Protein AF-A0A0A7PG01-F1 (afdb_monomer)

Foldseek 3Di:
DDDDDDDVVCCVVPPVPDPDDDDDFDDDLVVLLVCQAAQQQVSVCCVVVNDDPDDDDPDDRDHGDHDDPVRLQVQLVVLCVVQVVVLVVLQVVLVVCLVVVVNLSSLQSPLVSLLSVLQSQNCSQGVDDTPDSQSVVSLVVNCVSPVVSCVVQDDPDPLSVVLVVLSRCSNPCSPPPPPNDDHSVSSD

Structure (mmCIF, N/CA/C/O backbone):
data_AF-A0A0A7PG01-F1
#
_entry.id   AF-A0A0A7PG01-F1
#
loop_
_atom_site.group_PDB
_atom_site.id
_atom_site.type_symbol
_atom_site.label_atom_id
_atom_site.label_alt_id
_atom_site.label_comp_id
_atom_site.label_asym_id
_atom_site.label_entity_id
_atom_site.label_seq_id
_atom_site.pdbx_PDB_ins_code
_atom_site.Cartn_x
_atom_site.Cartn_y
_atom_site.Cartn_z
_atom_site.occupancy
_atom_site.B_iso_or_equiv
_atom_site.auth_seq_id
_atom_site.auth_comp_id
_atom_site.auth_asym_id
_atom_site.auth_atom_id
_atom_site.pdbx_PDB_model_num
ATOM 1 N N . MET A 1 1 ? -2.511 38.006 -22.568 1.00 32.75 1 MET A N 1
ATOM 2 C CA . MET A 1 1 ? -3.446 36.953 -23.010 1.00 32.75 1 MET A CA 1
ATOM 3 C C . MET A 1 1 ? -3.089 35.712 -22.226 1.00 32.75 1 MET A C 1
ATOM 5 O O . MET A 1 1 ? -2.043 35.128 -22.459 1.00 32.75 1 MET A O 1
ATOM 9 N N . ASP A 1 2 ? -3.878 35.451 -21.193 1.00 35.16 2 ASP A N 1
ATOM 10 C CA . ASP A 1 2 ? -3.650 34.420 -20.185 1.00 35.16 2 ASP A CA 1
ATOM 11 C C . ASP A 1 2 ? -4.269 33.104 -20.676 1.00 35.16 2 ASP A C 1
ATOM 13 O O . ASP A 1 2 ? -5.490 32.990 -20.770 1.00 35.16 2 ASP A O 1
ATOM 17 N N . GLN A 1 3 ? -3.435 32.140 -21.074 1.00 33.78 3 GLN A N 1
ATOM 18 C CA . GLN A 1 3 ? -3.876 30.770 -21.338 1.00 33.78 3 GLN A CA 1
ATOM 19 C C . GLN A 1 3 ? -3.536 29.923 -20.117 1.00 33.78 3 GLN A C 1
ATOM 21 O O . GLN A 1 3 ? -2.456 29.339 -19.999 1.00 33.78 3 GLN A O 1
ATOM 26 N N . GLY A 1 4 ? -4.484 29.908 -19.182 1.00 37.69 4 GLY A N 1
ATOM 27 C CA . GLY A 1 4 ? -4.427 29.104 -17.976 1.00 37.69 4 GLY A CA 1
ATOM 28 C C . GLY A 1 4 ? -4.249 27.626 -18.309 1.00 37.69 4 GLY A C 1
ATOM 29 O O . GLY A 1 4 ? -5.109 26.998 -18.925 1.00 37.69 4 GLY A O 1
ATOM 30 N N . ARG A 1 5 ? -3.134 27.052 -17.849 1.00 41.72 5 ARG A N 1
ATOM 31 C CA . ARG A 1 5 ? -2.947 25.602 -17.777 1.00 41.72 5 ARG A CA 1
ATOM 32 C C . ARG A 1 5 ? -3.968 25.044 -16.791 1.00 41.72 5 ARG A C 1
ATOM 34 O O . ARG A 1 5 ? -3.789 25.129 -15.577 1.00 41.72 5 ARG A O 1
ATOM 41 N N . VAL A 1 6 ? -5.055 24.491 -17.313 1.00 37.97 6 VAL A N 1
ATOM 42 C CA . VAL A 1 6 ? -6.009 23.731 -16.510 1.00 37.97 6 VAL A CA 1
ATOM 43 C C . VAL A 1 6 ? -5.385 22.369 -16.227 1.00 37.97 6 VAL A C 1
ATOM 45 O O . VAL A 1 6 ? -5.275 21.517 -17.102 1.00 37.97 6 VAL A O 1
ATOM 48 N N . THR A 1 7 ? -4.943 22.164 -14.990 1.00 37.56 7 THR A N 1
ATOM 49 C CA . THR A 1 7 ? -4.501 20.857 -14.501 1.00 37.56 7 THR A CA 1
ATOM 50 C C . THR A 1 7 ? -5.690 19.877 -14.557 1.00 37.56 7 THR A C 1
ATOM 52 O O . THR A 1 7 ? -6.759 20.222 -14.044 1.00 37.56 7 THR A O 1
ATOM 55 N N . PRO A 1 8 ? -5.552 18.656 -15.111 1.00 47.28 8 PRO A N 1
ATOM 56 C CA . PRO A 1 8 ? -6.672 17.734 -15.383 1.00 47.28 8 PRO A CA 1
ATOM 57 C C . PRO A 1 8 ? -7.526 17.349 -14.158 1.00 47.28 8 PRO A C 1
ATOM 59 O O . PRO A 1 8 ? -8.693 16.987 -14.296 1.00 47.28 8 PRO A O 1
ATOM 62 N N . ILE A 1 9 ? -6.998 17.512 -12.941 1.00 46.81 9 ILE A N 1
ATOM 63 C CA . ILE A 1 9 ? -7.737 17.323 -11.680 1.00 46.81 9 ILE A CA 1
ATOM 64 C C . ILE A 1 9 ? -8.925 18.305 -11.562 1.00 46.81 9 ILE A C 1
ATOM 66 O O . ILE A 1 9 ? -9.972 17.955 -11.011 1.00 46.81 9 ILE A O 1
ATOM 70 N N . ARG A 1 10 ? -8.816 19.521 -12.122 1.00 36.22 10 ARG A N 1
ATOM 71 C CA . ARG A 1 10 ? -9.913 20.506 -12.116 1.00 36.22 10 ARG A CA 1
ATOM 72 C C . ARG A 1 10 ? -11.059 20.129 -13.056 1.00 36.22 10 ARG A C 1
ATOM 74 O O . ARG A 1 10 ? -12.209 20.316 -12.669 1.00 36.22 10 ARG A O 1
ATOM 81 N N . ALA A 1 11 ? -10.772 19.537 -14.218 1.00 42.34 11 ALA A N 1
ATOM 82 C CA . ALA A 1 11 ? -11.801 19.139 -15.186 1.00 42.34 11 ALA A CA 1
ATOM 83 C C . ALA A 1 11 ? -12.749 18.067 -14.612 1.00 42.34 11 ALA A C 1
ATOM 85 O O . ALA A 1 11 ? -13.966 18.155 -14.754 1.00 42.34 11 ALA A O 1
ATOM 86 N N . CYS A 1 12 ? -12.212 17.101 -13.858 1.00 44.22 12 CYS A N 1
ATOM 87 C CA . CYS A 1 12 ? -13.023 16.059 -13.217 1.00 44.22 12 CYS A CA 1
ATOM 88 C C . CYS A 1 12 ? -13.900 16.609 -12.071 1.00 44.22 12 CYS A C 1
ATOM 90 O O . CYS A 1 12 ? -15.024 16.155 -11.862 1.00 44.22 12 CYS A O 1
ATOM 92 N N . THR A 1 13 ? -13.399 17.612 -11.343 1.00 43.53 13 THR A N 1
ATOM 93 C CA . THR A 1 13 ? -14.022 18.095 -10.098 1.00 43.53 13 THR A CA 1
ATOM 94 C C . THR A 1 13 ? -15.061 19.201 -10.334 1.00 43.53 13 THR A C 1
ATOM 96 O O . THR A 1 13 ? -15.978 19.348 -9.529 1.00 43.53 13 THR A O 1
ATOM 99 N N . ILE A 1 14 ? -14.946 19.967 -11.426 1.00 49.12 14 ILE A N 1
ATOM 100 C CA . ILE A 1 14 ? -15.795 21.145 -11.689 1.00 49.12 14 ILE A CA 1
ATOM 101 C C . ILE A 1 14 ? -16.833 20.879 -12.792 1.00 49.12 14 ILE A C 1
ATOM 103 O O . ILE A 1 14 ? -17.970 21.326 -12.664 1.00 49.12 14 ILE A O 1
ATOM 107 N N . GLU A 1 15 ? -16.498 20.110 -13.834 1.00 54.97 15 GLU A N 1
ATOM 108 C CA . GLU A 1 15 ? -17.341 20.012 -15.041 1.00 54.97 15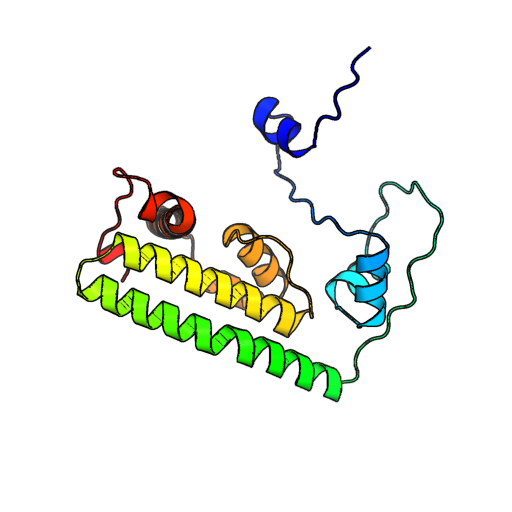 GLU A CA 1
ATOM 109 C C . GLU A 1 15 ? -18.168 18.717 -15.149 1.00 54.97 15 GLU A C 1
ATOM 111 O O . GLU A 1 15 ? -19.056 18.626 -15.994 1.00 54.97 15 GLU A O 1
ATOM 116 N N . LYS A 1 16 ? -17.935 17.712 -14.283 1.00 52.03 16 LYS A N 1
ATOM 117 C CA . LYS A 1 16 ? -18.602 16.385 -14.336 1.00 52.03 16 LYS A CA 1
ATOM 118 C C . LYS A 1 16 ? -18.539 15.708 -15.723 1.00 52.03 16 LYS A C 1
ATOM 120 O O . LYS A 1 16 ? -19.396 14.892 -16.059 1.00 52.03 16 LYS A O 1
ATOM 125 N N . THR A 1 17 ? -17.524 16.008 -16.529 1.00 54.03 17 THR A N 1
ATOM 126 C CA . THR A 1 17 ? -17.443 15.573 -17.936 1.00 54.03 17 THR A CA 1
ATOM 127 C C . THR A 1 17 ? -17.037 14.103 -18.097 1.00 54.03 17 THR A C 1
ATOM 129 O O . THR A 1 17 ? -17.218 13.521 -19.163 1.00 54.03 17 THR A O 1
ATOM 132 N N . LEU A 1 18 ? -16.526 13.462 -17.041 1.00 55.56 18 LEU A N 1
ATOM 133 C CA . LEU A 1 18 ? -16.111 12.058 -17.052 1.00 55.56 18 LEU A CA 1
ATOM 134 C C . LEU A 1 18 ? -17.058 11.211 -16.194 1.00 55.56 18 LEU A C 1
ATOM 136 O O . LEU A 1 18 ? -17.109 11.362 -14.975 1.00 55.56 18 LEU A O 1
ATOM 140 N N . ARG A 1 19 ? -17.790 10.282 -16.828 1.00 59.62 19 ARG A N 1
ATOM 141 C CA . ARG A 1 19 ? -18.635 9.295 -16.122 1.00 59.62 19 ARG A CA 1
ATOM 142 C C . ARG A 1 19 ? -17.819 8.323 -15.270 1.00 59.62 19 ARG A C 1
ATOM 144 O O . ARG A 1 19 ? -18.307 7.874 -14.237 1.00 59.62 19 ARG A O 1
ATOM 151 N N . THR A 1 20 ? -16.598 8.014 -15.701 1.00 61.72 20 THR A N 1
ATOM 152 C CA . THR A 1 20 ? -15.688 7.108 -14.999 1.00 61.72 20 THR A CA 1
ATOM 153 C C . THR A 1 20 ? -14.490 7.908 -14.498 1.00 61.72 20 THR A C 1
ATOM 155 O O . THR A 1 20 ? -13.760 8.463 -15.322 1.00 61.72 20 THR A O 1
ATOM 158 N N . PRO A 1 21 ? -14.268 7.994 -13.177 1.00 63.25 21 PRO A N 1
ATOM 159 C CA . PRO A 1 21 ? -13.095 8.669 -12.644 1.00 63.25 21 PRO A CA 1
ATOM 160 C C . PRO A 1 21 ? -11.824 7.928 -13.077 1.00 63.25 21 PRO A C 1
ATOM 162 O O . PRO A 1 21 ? -11.710 6.716 -12.896 1.00 63.25 21 PRO A O 1
ATOM 165 N N . VAL A 1 22 ? -10.868 8.667 -13.641 1.00 68.50 22 VAL A N 1
ATOM 166 C CA . VAL A 1 22 ? -9.538 8.164 -14.012 1.00 68.50 22 VAL A CA 1
ATOM 167 C C . VAL A 1 22 ? -8.503 8.645 -13.001 1.00 68.50 22 VAL A C 1
ATOM 169 O O . VAL A 1 22 ? -8.561 9.783 -12.536 1.00 68.50 22 VAL A O 1
ATOM 172 N N . ASN A 1 23 ? -7.555 7.774 -12.659 1.00 71.56 23 ASN A N 1
ATOM 173 C CA . ASN A 1 23 ? -6.401 8.127 -11.838 1.00 71.56 23 ASN A 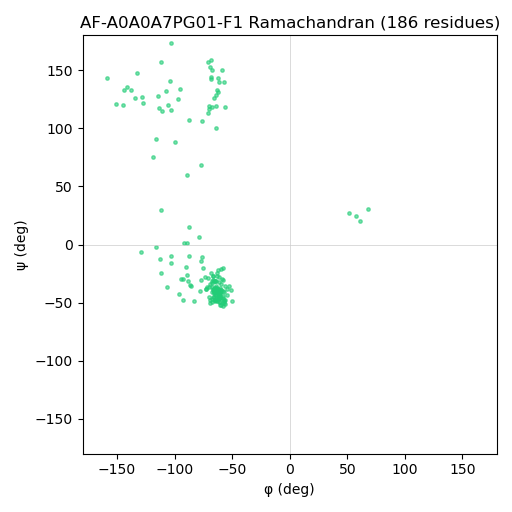CA 1
ATOM 174 C C . ASN A 1 23 ? -5.165 8.170 -12.729 1.00 71.56 23 ASN A C 1
ATOM 176 O O . ASN A 1 23 ? -4.926 7.233 -13.490 1.00 71.56 23 ASN A O 1
ATOM 180 N N . PHE A 1 24 ? -4.381 9.237 -12.612 1.00 77.56 24 PHE A N 1
ATOM 181 C CA . PHE A 1 24 ? -3.123 9.370 -13.332 1.00 77.56 24 PHE A CA 1
ATOM 182 C C . PHE A 1 24 ? -1.969 8.904 -12.451 1.00 77.56 24 PHE A C 1
ATOM 184 O O . PHE A 1 24 ? -1.877 9.287 -11.284 1.00 77.56 24 PHE A O 1
ATOM 191 N N . ILE A 1 25 ? -1.085 8.101 -13.033 1.00 82.31 25 ILE A N 1
ATOM 192 C CA . ILE A 1 25 ? 0.256 7.853 -12.514 1.00 82.31 25 ILE A CA 1
ATOM 193 C C . ILE A 1 25 ? 1.191 8.626 -13.437 1.00 82.31 25 ILE A C 1
ATOM 195 O O . ILE A 1 25 ? 1.175 8.409 -14.646 1.00 82.31 25 ILE A O 1
ATOM 199 N N . VAL A 1 26 ? 1.939 9.571 -12.876 1.00 87.31 26 VAL A N 1
ATOM 200 C CA . VAL A 1 26 ? 2.804 10.470 -13.641 1.00 87.31 26 VAL A CA 1
ATOM 201 C C . VAL A 1 26 ? 4.243 10.179 -13.260 1.00 87.31 26 VAL A C 1
ATOM 203 O O . VAL A 1 26 ? 4.572 10.188 -12.076 1.00 87.31 26 VAL A O 1
ATOM 206 N N . HIS A 1 27 ? 5.071 9.942 -14.272 1.00 88.69 27 HIS A N 1
ATOM 207 C CA . HIS A 1 27 ? 6.506 9.754 -14.131 1.00 88.69 27 HIS A CA 1
ATOM 208 C C . HIS A 1 27 ? 7.248 10.590 -15.163 1.00 88.69 27 HIS A C 1
ATOM 210 O O . HIS A 1 27 ? 6.761 10.793 -16.276 1.00 88.69 27 HIS A O 1
ATOM 216 N N . SER A 1 28 ? 8.434 11.064 -14.795 1.00 89.94 28 SER A N 1
ATOM 217 C CA . SER A 1 28 ? 9.376 11.598 -15.776 1.00 89.94 28 SER A CA 1
ATOM 218 C C . SER A 1 28 ? 9.956 10.467 -16.631 1.00 89.94 28 SER A C 1
ATOM 220 O O . SER A 1 28 ? 10.035 9.320 -16.188 1.00 89.94 28 SER A O 1
ATOM 222 N N . LEU A 1 29 ? 10.435 10.789 -17.836 1.00 88.81 29 LEU A N 1
ATOM 223 C CA . LEU A 1 29 ? 11.141 9.822 -18.685 1.00 88.81 29 LEU A CA 1
ATOM 224 C C . LEU A 1 29 ? 12.329 9.183 -17.945 1.00 88.81 29 LEU A C 1
ATOM 226 O O . LEU A 1 29 ? 12.570 7.983 -18.058 1.00 88.81 29 LEU A O 1
ATOM 230 N N . HIS A 1 30 ? 13.033 9.977 -17.135 1.00 88.62 30 HIS A N 1
ATOM 231 C CA . HIS A 1 30 ? 14.137 9.498 -16.311 1.00 88.62 30 HIS A CA 1
ATOM 232 C C . HIS A 1 30 ? 13.686 8.443 -15.290 1.00 88.62 30 HIS A C 1
ATOM 234 O O . HIS A 1 30 ? 14.310 7.393 -15.198 1.00 88.62 30 HIS A O 1
ATOM 240 N N . GLU A 1 31 ? 12.581 8.673 -14.575 1.00 89.38 31 GLU A N 1
ATOM 241 C CA . GLU A 1 31 ? 12.031 7.706 -13.610 1.00 89.38 31 GLU A CA 1
ATOM 242 C C . GLU A 1 31 ? 11.569 6.407 -14.280 1.00 89.38 31 GLU A C 1
ATOM 244 O O . GLU A 1 31 ? 11.753 5.326 -13.720 1.00 89.38 31 GLU A O 1
ATOM 249 N N . VAL A 1 32 ? 10.992 6.500 -15.483 1.00 89.62 32 VAL A N 1
ATOM 250 C CA . VAL A 1 32 ? 10.603 5.318 -16.265 1.00 89.62 32 VAL A CA 1
ATOM 251 C C . VAL A 1 32 ? 11.845 4.519 -16.659 1.00 89.62 32 VAL A C 1
ATOM 253 O O . VAL A 1 32 ? 11.901 3.310 -16.430 1.00 89.62 32 VAL A O 1
ATOM 256 N N . ASN A 1 33 ? 12.869 5.186 -17.196 1.00 91.19 33 ASN A N 1
ATOM 257 C CA . ASN A 1 33 ? 14.118 4.544 -17.603 1.00 91.19 33 ASN A CA 1
ATOM 258 C C . ASN A 1 33 ? 14.896 3.954 -16.418 1.00 91.19 33 ASN A C 1
ATOM 260 O O . ASN A 1 33 ? 15.452 2.861 -16.541 1.00 91.19 33 ASN A O 1
ATOM 264 N N . ASP A 1 34 ? 14.888 4.622 -15.263 1.00 89.44 34 ASP A N 1
ATOM 265 C CA . ASP A 1 34 ? 15.421 4.093 -14.006 1.00 89.44 34 ASP A CA 1
ATOM 266 C C . ASP A 1 34 ? 14.669 2.830 -13.569 1.00 89.44 34 ASP A C 1
ATOM 268 O O . ASP A 1 34 ? 15.275 1.807 -13.242 1.00 89.44 34 ASP A O 1
ATOM 272 N N . GLY A 1 35 ? 13.337 2.863 -13.628 1.00 87.38 35 GLY A N 1
ATOM 273 C CA . GLY A 1 35 ? 12.499 1.719 -13.299 1.00 87.38 35 GLY A CA 1
ATOM 274 C C . GLY A 1 35 ? 12.756 0.509 -14.197 1.00 87.38 35 GLY A C 1
ATOM 275 O O . GLY A 1 35 ? 12.839 -0.617 -13.702 1.00 87.38 35 GLY A O 1
ATOM 276 N N . LEU A 1 36 ? 12.946 0.735 -15.498 1.00 90.50 36 LEU A N 1
ATOM 277 C CA . LEU A 1 36 ? 13.304 -0.303 -16.469 1.00 90.50 36 LEU A CA 1
ATOM 278 C C . LEU A 1 36 ? 14.704 -0.874 -16.205 1.00 90.50 36 LEU A C 1
ATOM 280 O O . LEU A 1 36 ? 14.891 -2.091 -16.267 1.00 90.50 36 LEU A O 1
ATOM 284 N N . ALA A 1 37 ? 15.669 -0.018 -15.860 1.00 88.44 37 ALA A N 1
ATOM 285 C CA . ALA A 1 37 ? 17.033 -0.428 -15.530 1.00 88.44 37 ALA A CA 1
ATOM 286 C C . ALA A 1 37 ? 17.112 -1.256 -14.235 1.00 88.44 37 ALA A C 1
ATOM 288 O O . ALA A 1 37 ? 17.967 -2.133 -14.123 1.00 88.44 37 ALA A O 1
ATOM 289 N N . HIS A 1 38 ? 16.205 -1.010 -13.286 1.00 84.94 38 HIS A N 1
ATOM 290 C CA . HIS A 1 38 ? 16.103 -1.747 -12.024 1.00 84.94 38 HIS A CA 1
ATOM 291 C C . HIS A 1 38 ? 15.150 -2.950 -12.074 1.00 84.94 38 HIS A C 1
ATOM 293 O O . HIS A 1 38 ? 14.971 -3.622 -11.053 1.00 84.94 38 HIS A O 1
ATOM 299 N N . GLY A 1 39 ? 14.536 -3.226 -13.229 1.00 84.88 39 GLY A N 1
ATOM 300 C CA . GLY A 1 39 ? 13.639 -4.367 -13.414 1.00 84.88 39 GLY A CA 1
ATOM 301 C C . GLY A 1 39 ? 12.328 -4.249 -12.638 1.00 84.88 39 GLY A C 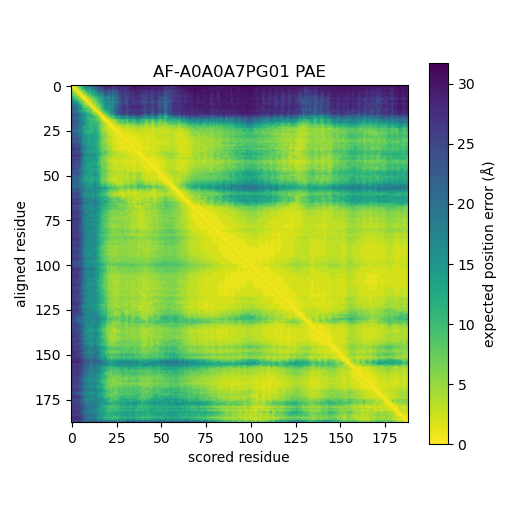1
ATOM 302 O O . GLY A 1 39 ? 11.785 -5.261 -12.196 1.00 84.88 39 GLY A O 1
ATOM 303 N N . ARG A 1 40 ? 11.825 -3.028 -12.423 1.00 86.44 40 ARG A N 1
ATOM 304 C CA . ARG A 1 40 ? 10.549 -2.803 -11.730 1.00 86.44 40 ARG A CA 1
ATOM 305 C C . ARG A 1 40 ? 9.397 -3.269 -12.612 1.00 86.44 40 ARG A C 1
ATOM 307 O O . ARG A 1 40 ? 9.196 -2.728 -13.701 1.00 86.44 40 ARG A O 1
ATOM 314 N N . LEU A 1 41 ? 8.630 -4.245 -12.124 1.00 84.56 41 LEU A N 1
ATOM 315 C CA . LEU A 1 41 ? 7.609 -4.951 -12.903 1.00 84.56 41 LEU A CA 1
ATOM 316 C C . LEU A 1 41 ? 6.609 -3.987 -13.545 1.00 84.56 41 LEU A C 1
ATOM 318 O O . LEU A 1 41 ? 6.341 -4.100 -14.736 1.00 84.56 41 LEU A O 1
ATOM 322 N N . PHE A 1 42 ? 6.166 -2.980 -12.789 1.00 86.00 42 PHE A N 1
ATOM 323 C CA . PHE A 1 42 ? 5.240 -1.951 -13.261 1.00 86.00 42 PHE A CA 1
ATOM 324 C C . PHE A 1 42 ? 5.672 -1.302 -14.590 1.00 86.00 42 PHE A C 1
ATOM 326 O O . PHE A 1 42 ? 4.883 -1.219 -15.527 1.00 86.00 42 PHE A O 1
ATOM 333 N N . PHE A 1 43 ? 6.936 -0.881 -14.713 1.00 89.12 43 PHE A N 1
ATOM 334 C CA . PHE A 1 43 ? 7.425 -0.236 -15.936 1.00 89.12 43 PHE A CA 1
ATOM 335 C C . PHE A 1 43 ? 7.697 -1.238 -17.059 1.00 89.12 43 PHE A C 1
ATOM 337 O O . PHE A 1 43 ? 7.526 -0.906 -18.231 1.00 89.12 43 PHE A O 1
ATOM 344 N N . MET A 1 44 ? 8.087 -2.470 -16.716 1.00 89.19 44 MET A N 1
ATOM 345 C CA . MET A 1 44 ? 8.271 -3.532 -17.707 1.00 89.19 44 MET A CA 1
ATOM 346 C C . MET A 1 44 ? 6.950 -3.900 -18.386 1.00 89.19 44 MET A C 1
ATOM 348 O O . MET A 1 44 ? 6.913 -4.021 -19.608 1.00 89.19 44 MET A O 1
ATOM 352 N N . GLU A 1 45 ? 5.869 -4.026 -17.613 1.00 87.75 45 GLU A N 1
ATOM 353 C CA . GLU A 1 45 ? 4.526 -4.284 -18.143 1.00 87.75 45 GLU A CA 1
ATOM 354 C C . GLU A 1 45 ? 4.030 -3.119 -19.003 1.00 87.75 45 GLU A C 1
ATOM 356 O O . GLU A 1 45 ? 3.512 -3.352 -20.091 1.00 87.75 45 GLU A O 1
ATOM 361 N N . ILE A 1 46 ? 4.269 -1.865 -18.595 1.00 88.44 46 ILE A N 1
ATOM 362 C CA . ILE A 1 46 ? 3.929 -0.693 -19.421 1.00 88.44 46 ILE A CA 1
ATOM 363 C C . ILE A 1 46 ? 4.672 -0.717 -20.757 1.00 88.44 46 ILE A C 1
ATOM 365 O O . ILE A 1 46 ? 4.057 -0.496 -21.794 1.00 88.44 46 ILE A O 1
ATOM 369 N N . LYS A 1 47 ? 5.981 -0.993 -20.763 1.00 88.56 47 LYS A N 1
ATOM 370 C CA . LYS A 1 47 ? 6.752 -1.038 -22.014 1.00 88.56 47 LYS A CA 1
ATOM 371 C C . LYS A 1 47 ? 6.315 -2.192 -22.926 1.00 88.56 47 LYS A C 1
ATOM 373 O O . LYS A 1 47 ? 6.423 -2.075 -24.142 1.00 88.56 47 LYS A O 1
ATOM 378 N N . LYS A 1 48 ? 5.868 -3.309 -22.350 1.00 88.69 48 LYS A N 1
ATOM 379 C CA . LYS A 1 48 ? 5.487 -4.512 -23.096 1.00 88.69 48 LYS A CA 1
ATOM 380 C C . LYS A 1 48 ? 4.057 -4.448 -23.640 1.00 88.69 48 LYS A C 1
ATOM 382 O O . LYS A 1 48 ? 3.848 -4.747 -24.809 1.00 88.69 48 LYS A O 1
ATOM 387 N N . ASP A 1 49 ? 3.103 -4.087 -22.786 1.00 89.38 49 ASP A N 1
ATOM 388 C CA . ASP A 1 49 ? 1.663 -4.214 -23.044 1.00 89.38 49 ASP A CA 1
ATOM 389 C C . ASP A 1 49 ? 0.948 -2.845 -23.099 1.00 89.38 49 ASP A C 1
ATOM 391 O O . ASP A 1 49 ? -0.260 -2.770 -23.334 1.00 89.38 49 ASP A O 1
ATOM 395 N N . GLY A 1 50 ? 1.671 -1.745 -22.865 1.00 87.62 50 GLY A N 1
ATOM 396 C CA . GLY A 1 50 ? 1.125 -0.392 -22.895 1.00 87.62 50 GLY A CA 1
ATOM 397 C C . GLY A 1 50 ? 0.721 0.057 -24.298 1.00 87.62 50 GLY A C 1
ATOM 398 O O . GLY A 1 50 ? 1.383 -0.236 -25.290 1.00 87.62 50 GLY A O 1
ATOM 399 N N . ILE A 1 51 ? -0.370 0.821 -24.370 1.00 90.12 51 ILE A N 1
ATOM 400 C CA . ILE A 1 51 ? -0.861 1.427 -25.611 1.00 90.12 51 ILE A CA 1
ATOM 401 C C . ILE A 1 51 ? -0.491 2.910 -25.592 1.00 90.12 51 ILE A C 1
ATOM 403 O O . ILE A 1 51 ? -0.981 3.661 -24.743 1.00 90.12 51 ILE A O 1
ATOM 407 N N . ALA A 1 52 ? 0.358 3.334 -26.529 1.00 88.50 52 ALA A N 1
ATOM 408 C CA . ALA A 1 52 ? 0.697 4.740 -26.708 1.00 88.50 52 ALA A CA 1
ATOM 409 C C . ALA A 1 52 ? -0.529 5.511 -27.223 1.00 88.50 52 ALA A C 1
ATOM 411 O O . ALA A 1 52 ? -1.068 5.214 -28.287 1.00 88.50 52 ALA A O 1
ATOM 412 N N . LEU A 1 53 ? -0.990 6.490 -26.442 1.00 89.94 53 LEU A N 1
ATOM 413 C CA . LEU A 1 53 ? -2.096 7.372 -26.836 1.00 89.94 53 LEU A CA 1
ATOM 414 C C . LEU A 1 53 ? -1.592 8.665 -27.482 1.00 89.94 53 LEU A C 1
ATOM 416 O O . LEU A 1 53 ? -2.291 9.266 -28.293 1.00 89.94 53 LEU A O 1
ATOM 420 N N . HIS A 1 54 ? -0.404 9.111 -27.077 1.00 88.75 54 HIS A N 1
ATOM 421 C CA . HIS A 1 54 ? 0.242 10.319 -27.563 1.00 88.75 54 HIS A CA 1
ATOM 422 C C . HIS A 1 54 ? 1.745 10.243 -27.292 1.00 88.75 54 HIS A C 1
ATOM 424 O O . HIS A 1 54 ? 2.155 9.769 -26.232 1.00 88.75 54 HIS A O 1
ATOM 430 N N . GLU A 1 55 ? 2.531 10.759 -28.227 1.00 87.00 55 GLU A N 1
ATOM 431 C CA . GLU A 1 55 ? 3.986 10.835 -28.174 1.00 87.00 55 GLU A CA 1
ATOM 432 C C . GLU A 1 55 ? 4.390 12.243 -28.619 1.00 87.00 55 GLU A C 1
ATOM 434 O O . GLU A 1 55 ? 3.911 12.741 -29.639 1.00 87.00 55 GLU A O 1
ATOM 439 N N . ALA A 1 56 ? 5.181 12.919 -27.787 1.00 87.19 56 ALA A N 1
ATOM 440 C CA . ALA A 1 56 ? 5.650 14.285 -28.036 1.00 87.19 56 ALA A CA 1
ATOM 441 C C . ALA A 1 56 ? 7.169 14.352 -28.280 1.00 87.19 56 ALA A C 1
ATOM 443 O O . ALA A 1 56 ? 7.669 15.396 -28.690 1.00 87.19 56 ALA A O 1
ATOM 444 N N . ASP A 1 57 ? 7.881 13.263 -27.988 1.00 84.12 57 ASP A N 1
ATOM 445 C CA . ASP A 1 57 ? 9.328 13.081 -28.092 1.00 84.12 57 ASP A CA 1
ATOM 446 C C . ASP A 1 57 ? 9.560 11.634 -28.542 1.00 84.12 57 ASP A C 1
ATOM 448 O O . ASP A 1 57 ? 8.956 10.734 -27.961 1.00 84.12 57 ASP A O 1
ATOM 452 N N . ASP A 1 58 ? 10.422 11.434 -29.540 1.00 83.50 58 ASP A N 1
ATOM 453 C CA . ASP A 1 58 ? 10.725 10.133 -30.155 1.00 83.50 58 ASP A CA 1
ATOM 454 C C . ASP A 1 58 ? 11.851 9.377 -29.407 1.00 83.50 58 ASP A C 1
ATOM 456 O O . ASP A 1 58 ? 12.483 8.463 -29.941 1.00 83.50 58 ASP A O 1
ATOM 460 N N . THR A 1 59 ? 12.187 9.795 -28.181 1.00 86.94 59 THR A N 1
ATOM 461 C CA . THR A 1 59 ? 13.224 9.148 -27.368 1.00 86.94 59 THR A CA 1
ATOM 462 C C . THR A 1 59 ? 12.777 7.764 -26.888 1.00 86.94 59 THR A C 1
ATOM 464 O O . THR A 1 59 ? 11.886 7.630 -26.047 1.00 86.94 59 THR A O 1
ATOM 467 N N . ASP A 1 60 ? 13.489 6.729 -27.336 1.00 86.62 60 ASP A N 1
ATOM 468 C CA . ASP A 1 60 ? 13.222 5.343 -26.955 1.00 86.62 60 ASP A CA 1
ATOM 469 C C . ASP A 1 60 ? 13.366 5.073 -25.445 1.00 86.62 60 ASP A C 1
ATOM 471 O O . ASP A 1 60 ? 14.328 5.472 -24.778 1.00 86.62 60 ASP A O 1
ATOM 475 N N . LEU A 1 61 ? 12.443 4.268 -24.908 1.00 88.81 61 LEU A N 1
ATOM 476 C CA . LEU A 1 61 ? 12.551 3.723 -23.554 1.00 88.81 61 LEU A CA 1
ATOM 477 C C . LEU A 1 61 ? 13.695 2.708 -23.453 1.00 88.81 61 LEU A C 1
ATOM 479 O O . LEU A 1 61 ? 13.859 1.840 -24.315 1.00 88.81 61 LEU A O 1
ATOM 483 N N . HIS A 1 62 ? 14.407 2.700 -22.327 1.00 89.69 62 HIS A N 1
ATOM 484 C CA . HIS A 1 62 ? 15.498 1.757 -22.066 1.00 89.69 62 HIS A CA 1
ATOM 485 C C . HIS A 1 62 ? 15.065 0.285 -22.122 1.00 89.69 62 HIS A C 1
ATOM 487 O O . HIS A 1 62 ? 13.928 -0.081 -21.812 1.00 89.69 62 HIS A O 1
ATOM 493 N N . THR A 1 63 ? 15.978 -0.607 -22.506 1.00 87.62 63 THR A N 1
ATOM 494 C CA . THR A 1 63 ? 15.721 -2.0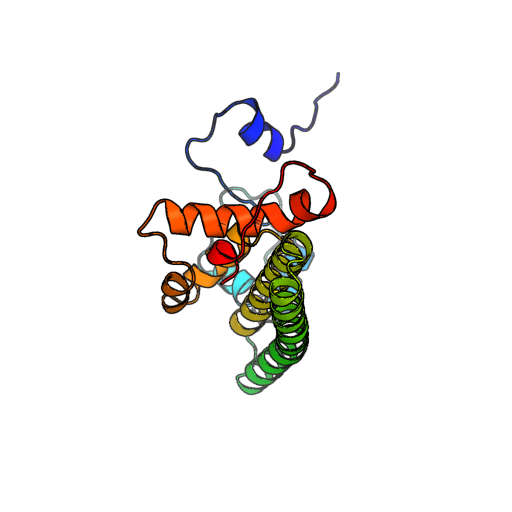54 -22.455 1.00 87.62 63 THR A CA 1
ATOM 495 C C . THR A 1 63 ? 15.564 -2.511 -20.999 1.00 87.62 63 THR A C 1
ATOM 497 O O . THR A 1 63 ? 16.467 -2.250 -20.197 1.00 87.62 63 THR A O 1
ATOM 500 N N . PRO A 1 64 ? 14.454 -3.191 -20.645 1.00 86.44 64 PRO A N 1
ATOM 501 C CA . PRO A 1 64 ? 14.249 -3.714 -19.301 1.00 86.44 64 PRO A CA 1
ATOM 502 C C . PRO A 1 64 ? 15.378 -4.652 -18.875 1.00 86.44 64 PRO A C 1
ATOM 504 O O . PRO A 1 64 ? 15.817 -5.496 -19.658 1.00 86.44 64 PRO A O 1
ATOM 507 N N . ARG A 1 65 ? 15.806 -4.548 -17.616 1.00 87.81 65 ARG A N 1
ATOM 508 C CA . ARG A 1 65 ? 16.758 -5.479 -16.999 1.00 87.81 65 ARG A CA 1
ATOM 509 C C . ARG A 1 65 ? 16.074 -6.211 -15.846 1.00 87.81 65 ARG A C 1
ATOM 511 O O . ARG A 1 65 ? 16.061 -5.690 -14.732 1.00 87.81 65 ARG A O 1
ATOM 518 N N . PRO A 1 66 ? 15.459 -7.380 -16.096 1.00 84.50 66 PRO A N 1
ATOM 519 C CA . PRO A 1 66 ? 14.813 -8.136 -15.034 1.00 84.50 66 PRO A CA 1
ATOM 520 C C . PRO A 1 66 ? 15.847 -8.568 -13.991 1.00 84.50 66 PRO A C 1
ATOM 522 O O . PRO A 1 66 ? 16.985 -8.903 -14.324 1.00 84.50 66 PRO A O 1
ATOM 525 N N . LYS A 1 67 ? 15.440 -8.559 -12.721 1.00 84.88 67 LYS A N 1
ATOM 526 C CA . LYS A 1 67 ? 16.266 -9.054 -11.616 1.00 84.88 67 LYS A CA 1
ATOM 527 C C . LYS A 1 67 ? 16.462 -10.565 -11.722 1.00 84.88 67 LYS A C 1
ATOM 529 O O . LYS A 1 67 ? 15.569 -11.275 -12.190 1.00 84.88 67 LYS A O 1
ATOM 534 N N . THR A 1 68 ? 17.600 -11.060 -11.237 1.00 89.38 68 THR A N 1
ATOM 535 C CA . THR A 1 68 ? 17.757 -12.505 -11.008 1.00 89.38 68 THR A CA 1
ATOM 536 C C . THR A 1 68 ? 16.844 -12.954 -9.859 1.00 89.38 68 THR A C 1
ATOM 538 O O . THR A 1 68 ? 16.454 -12.119 -9.036 1.00 89.38 68 THR A O 1
ATOM 541 N N . PRO A 1 69 ? 16.495 -14.249 -9.756 1.00 90.44 69 PRO A N 1
ATOM 542 C CA . PRO A 1 69 ? 15.693 -14.760 -8.643 1.00 90.44 69 PRO A CA 1
ATOM 543 C C . PRO A 1 69 ? 16.253 -14.402 -7.256 1.00 90.44 69 PRO A C 1
ATOM 545 O O . PRO A 1 69 ? 15.491 -14.100 -6.340 1.00 90.44 69 PRO A O 1
ATOM 548 N N . GLU A 1 70 ? 17.576 -14.375 -7.103 1.00 92.62 70 GLU A N 1
ATOM 549 C CA . GLU A 1 70 ? 18.260 -14.035 -5.851 1.00 92.62 70 GLU A CA 1
ATOM 550 C C . GLU A 1 70 ? 18.097 -12.550 -5.513 1.00 92.62 70 GLU A C 1
ATOM 552 O O . GLU A 1 70 ? 17.681 -12.212 -4.407 1.00 92.62 70 GLU A O 1
ATOM 557 N N . GLN A 1 71 ? 18.336 -11.665 -6.487 1.00 90.56 71 GLN A N 1
ATOM 558 C CA . GLN A 1 71 ? 18.140 -10.218 -6.329 1.00 90.56 71 GLN A CA 1
ATOM 559 C C . GLN A 1 71 ? 16.670 -9.865 -6.077 1.00 90.56 71 GLN A C 1
ATOM 561 O O . GLN A 1 71 ? 16.357 -8.925 -5.348 1.00 90.56 71 GLN A O 1
ATOM 566 N N . ALA A 1 72 ? 15.760 -10.604 -6.713 1.00 88.81 72 ALA A N 1
ATOM 567 C CA . ALA A 1 72 ? 14.326 -10.458 -6.538 1.00 88.81 72 ALA A CA 1
ATOM 568 C C . ALA A 1 72 ? 13.897 -10.807 -5.105 1.00 88.81 72 ALA A C 1
ATOM 570 O O . ALA A 1 72 ? 13.109 -10.072 -4.504 1.00 88.81 72 ALA A O 1
ATOM 571 N N . LEU A 1 73 ? 14.438 -11.901 -4.559 1.00 92.06 73 LEU A N 1
ATOM 572 C CA . LEU A 1 73 ? 14.199 -12.341 -3.187 1.00 92.06 73 LEU A CA 1
ATOM 573 C C . LEU A 1 73 ? 14.780 -11.364 -2.161 1.00 92.06 73 LEU A C 1
ATOM 575 O O . LEU A 1 73 ? 14.104 -11.042 -1.186 1.00 92.06 73 LEU A O 1
ATOM 579 N N . GLU A 1 74 ? 16.012 -10.904 -2.371 1.00 94.00 74 GLU A N 1
ATOM 580 C CA . GLU A 1 74 ? 16.683 -9.943 -1.492 1.00 94.00 74 GLU A CA 1
ATOM 581 C C . GLU A 1 74 ? 15.894 -8.632 -1.399 1.00 94.00 74 GLU A C 1
ATOM 583 O O . GLU A 1 74 ? 15.499 -8.232 -0.306 1.00 94.00 74 GLU A O 1
ATOM 588 N N . ALA A 1 75 ? 15.548 -8.033 -2.544 1.00 90.81 75 ALA A N 1
ATOM 589 C CA . ALA A 1 75 ? 14.772 -6.795 -2.580 1.00 90.81 75 ALA A CA 1
ATOM 590 C C . ALA A 1 75 ? 13.383 -6.958 -1.939 1.00 90.81 75 ALA A C 1
ATOM 592 O O . ALA A 1 75 ? 12.941 -6.109 -1.169 1.00 90.81 75 ALA A O 1
ATOM 593 N N . ALA A 1 76 ? 12.682 -8.062 -2.226 1.00 92.25 76 ALA A N 1
ATOM 594 C CA . ALA A 1 76 ? 11.371 -8.324 -1.635 1.00 92.25 76 ALA A CA 1
ATOM 595 C C . ALA A 1 76 ? 11.439 -8.448 -0.102 1.00 92.25 76 ALA A C 1
ATOM 597 O O . ALA A 1 76 ? 10.550 -7.951 0.592 1.00 92.25 76 ALA A O 1
ATOM 598 N N . ARG A 1 77 ? 12.493 -9.081 0.431 1.00 94.56 77 ARG A N 1
ATOM 599 C CA . ARG A 1 77 ? 12.723 -9.170 1.880 1.00 94.56 77 ARG A CA 1
ATOM 600 C C . ARG A 1 77 ? 12.974 -7.801 2.490 1.00 94.56 77 ARG A C 1
ATOM 602 O O . ARG A 1 77 ? 12.311 -7.472 3.465 1.00 94.56 77 ARG A O 1
ATOM 609 N N . GLU A 1 78 ? 13.846 -6.999 1.886 1.00 94.75 78 GLU A N 1
ATOM 610 C CA . GLU A 1 78 ? 14.153 -5.649 2.366 1.00 94.75 78 GLU A CA 1
ATOM 611 C C . GLU A 1 78 ? 12.888 -4.781 2.454 1.00 94.75 78 GLU A C 1
ATOM 613 O O . GLU A 1 78 ? 12.598 -4.201 3.501 1.00 94.75 78 GLU A O 1
ATOM 618 N N . TYR A 1 79 ? 12.063 -4.762 1.399 1.00 93.56 79 TYR A N 1
ATOM 619 C CA . TYR A 1 79 ? 10.807 -4.005 1.408 1.00 93.56 79 TYR A CA 1
ATOM 620 C C . TYR A 1 79 ? 9.837 -4.482 2.489 1.00 93.56 79 TYR A C 1
ATOM 622 O O . TYR A 1 79 ? 9.224 -3.661 3.182 1.00 93.56 79 TYR A O 1
ATOM 630 N N . PHE A 1 80 ? 9.692 -5.799 2.645 1.00 93.75 80 PHE A N 1
ATOM 631 C CA . PHE A 1 80 ? 8.825 -6.377 3.662 1.00 93.75 80 PHE A CA 1
ATOM 632 C C . PHE A 1 80 ? 9.307 -6.032 5.077 1.00 93.75 80 PHE A C 1
ATOM 634 O O . PHE A 1 80 ? 8.508 -5.586 5.904 1.00 93.75 80 PHE A O 1
ATOM 641 N N . GLU A 1 81 ? 10.599 -6.204 5.349 1.00 95.19 81 GLU A N 1
ATOM 642 C CA . GLU A 1 81 ? 11.215 -5.971 6.657 1.00 95.19 81 GLU A CA 1
ATOM 643 C C . GLU A 1 81 ? 11.216 -4.490 7.056 1.00 95.19 81 GLU A C 1
ATOM 645 O O . GLU A 1 81 ? 11.049 -4.184 8.235 1.00 95.19 81 GLU A O 1
ATOM 650 N N . ASP A 1 82 ? 11.302 -3.563 6.101 1.00 93.56 82 ASP A N 1
ATOM 651 C CA . ASP A 1 82 ? 11.201 -2.126 6.379 1.00 93.56 82 ASP A CA 1
ATOM 652 C C . ASP A 1 82 ? 9.757 -1.690 6.719 1.00 93.56 82 ASP A C 1
ATOM 654 O O . ASP A 1 82 ? 9.495 -0.874 7.615 1.00 93.56 82 ASP A O 1
ATOM 658 N N . HIS A 1 83 ? 8.759 -2.262 6.040 1.00 93.56 83 HIS A N 1
ATOM 659 C CA . HIS A 1 83 ? 7.379 -1.783 6.149 1.00 93.56 83 HIS A CA 1
ATOM 660 C C . HIS A 1 83 ? 6.567 -2.518 7.214 1.00 93.56 83 HIS A C 1
ATOM 662 O O . HIS A 1 83 ? 5.888 -1.871 8.025 1.00 93.56 83 HIS A O 1
ATOM 668 N N . TYR A 1 84 ? 6.623 -3.851 7.217 1.00 95.19 84 TYR A N 1
ATOM 669 C CA . TYR A 1 84 ? 5.725 -4.698 7.997 1.00 95.19 84 TYR A CA 1
ATOM 670 C C . TYR A 1 84 ? 5.864 -4.493 9.514 1.00 95.19 84 TYR A C 1
ATOM 672 O O . TYR A 1 84 ? 4.838 -4.238 10.153 1.00 95.19 84 TYR A O 1
ATOM 680 N N . PRO A 1 85 ? 7.070 -4.492 10.120 1.00 96.62 85 PRO A N 1
ATOM 681 C CA . PRO A 1 85 ? 7.210 -4.300 11.564 1.00 96.62 85 PRO A CA 1
ATOM 682 C C . PRO A 1 85 ? 6.612 -2.972 12.039 1.00 96.62 85 PRO A C 1
ATOM 684 O O . PRO A 1 85 ? 5.848 -2.944 13.005 1.00 96.62 85 PRO A O 1
ATOM 687 N N . GLY A 1 86 ? 6.876 -1.879 11.314 1.00 94.75 86 GLY A N 1
ATOM 688 C CA . GLY A 1 86 ? 6.310 -0.564 11.623 1.00 94.75 86 GLY A CA 1
ATOM 689 C C . GLY A 1 86 ? 4.782 -0.535 11.522 1.00 94.75 86 GLY A C 1
ATOM 690 O O . GLY A 1 86 ? 4.112 0.056 12.369 1.00 94.75 86 GLY A O 1
ATOM 691 N N . ALA A 1 87 ? 4.211 -1.231 10.534 1.00 96.69 87 ALA A N 1
ATOM 692 C CA . ALA A 1 87 ? 2.762 -1.323 10.391 1.00 96.69 87 ALA A CA 1
ATOM 693 C C . ALA A 1 87 ? 2.115 -2.094 11.553 1.00 96.69 87 ALA A C 1
ATOM 695 O O . ALA A 1 87 ? 1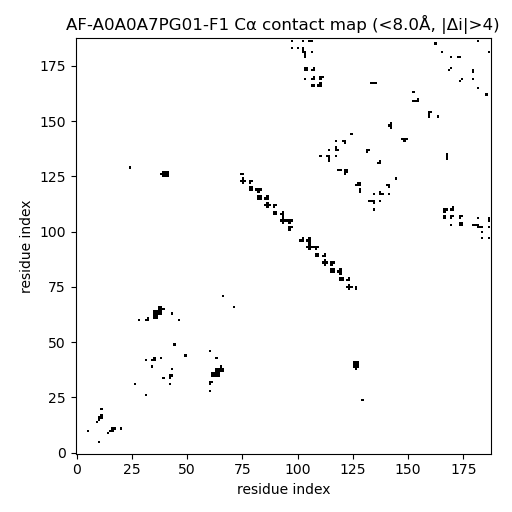.060 -1.695 12.050 1.00 96.69 87 ALA A O 1
ATOM 696 N N . ILE A 1 88 ? 2.767 -3.159 12.031 1.00 97.62 88 ILE A N 1
ATOM 697 C CA . ILE A 1 88 ? 2.302 -3.935 13.187 1.00 97.62 88 ILE A CA 1
ATOM 698 C C . ILE A 1 88 ? 2.360 -3.118 14.478 1.00 97.62 88 ILE A C 1
ATOM 700 O O . ILE A 1 88 ? 1.421 -3.186 15.274 1.00 97.62 88 ILE A O 1
ATOM 704 N N . VAL A 1 89 ? 3.399 -2.299 14.675 1.00 97.81 89 VAL A N 1
ATOM 705 C CA . VAL A 1 89 ? 3.459 -1.367 15.814 1.00 97.81 89 VAL A CA 1
ATOM 706 C C . VAL A 1 89 ? 2.229 -0.459 15.815 1.00 97.81 89 VAL A C 1
ATOM 708 O O . VAL A 1 89 ? 1.516 -0.397 16.815 1.00 97.81 89 VAL A O 1
ATOM 711 N N . TRP A 1 90 ? 1.919 0.178 14.684 1.00 97.31 90 TRP A N 1
ATOM 712 C CA . TRP A 1 90 ? 0.768 1.080 14.577 1.00 97.31 90 TRP A CA 1
ATOM 713 C C . TRP A 1 90 ? -0.574 0.368 14.752 1.00 97.31 90 TRP A C 1
ATOM 715 O O . TRP A 1 90 ? -1.465 0.901 15.414 1.00 97.31 90 TRP A O 1
ATOM 725 N N . LEU A 1 91 ? -0.715 -0.852 14.229 1.00 97.38 91 LEU A N 1
ATOM 726 C CA . LEU A 1 91 ? -1.906 -1.674 14.435 1.00 97.38 91 LEU A CA 1
ATOM 727 C C . LEU A 1 91 ? -2.115 -2.004 15.920 1.00 97.38 91 LEU A C 1
ATOM 729 O O . LEU A 1 91 ? -3.228 -1.884 16.436 1.00 97.38 91 LEU A O 1
ATOM 733 N N . ASN A 1 92 ? -1.053 -2.397 16.619 1.00 97.94 92 ASN A N 1
ATOM 734 C CA . ASN A 1 92 ? -1.123 -2.710 18.043 1.00 97.94 92 ASN A CA 1
ATOM 735 C C . ASN A 1 92 ? -1.449 -1.458 18.865 1.00 97.94 92 ASN A C 1
ATOM 737 O O . ASN A 1 92 ? -2.372 -1.486 19.677 1.00 97.94 92 ASN A O 1
ATOM 741 N N . THR A 1 93 ? -0.796 -0.328 18.579 1.00 97.88 93 THR A N 1
ATOM 742 C CA . THR A 1 93 ? -1.115 0.951 19.231 1.00 97.88 93 THR A CA 1
ATOM 743 C C . THR A 1 93 ? -2.562 1.375 18.969 1.00 97.88 93 THR A C 1
ATOM 745 O O . THR A 1 93 ? -3.250 1.814 19.888 1.00 97.88 93 THR A O 1
ATOM 748 N N . SER A 1 94 ? -3.069 1.196 17.744 1.00 97.25 94 SER A N 1
ATOM 749 C CA . SER A 1 94 ? -4.477 1.439 17.416 1.00 97.25 94 SER A CA 1
ATOM 750 C C . SER A 1 94 ? -5.417 0.618 18.304 1.00 97.25 94 SER A C 1
ATOM 752 O O . SER A 1 94 ? -6.369 1.158 18.868 1.00 97.25 94 SER A O 1
ATOM 754 N N . ARG A 1 95 ? -5.147 -0.685 18.457 1.00 96.38 95 ARG A N 1
ATOM 755 C CA . ARG A 1 95 ? -5.951 -1.582 19.304 1.00 96.38 95 ARG A CA 1
ATOM 756 C C . ARG A 1 95 ? -5.937 -1.148 20.766 1.00 96.38 95 ARG A C 1
ATOM 758 O O . ARG A 1 95 ? -6.980 -1.161 21.415 1.00 96.38 95 ARG A O 1
ATOM 765 N N . ASP A 1 96 ? -4.789 -0.727 21.282 1.00 97.19 96 ASP A N 1
ATOM 766 C CA . ASP A 1 96 ? -4.685 -0.281 22.672 1.00 97.19 96 ASP A CA 1
ATOM 767 C C . ASP A 1 96 ? -5.397 1.054 22.913 1.00 97.19 96 ASP A C 1
ATOM 769 O O . ASP A 1 96 ? -6.066 1.218 23.935 1.00 97.19 96 ASP A O 1
ATOM 773 N N . LEU A 1 97 ? -5.350 1.980 21.952 1.00 96.38 97 LEU A N 1
ATOM 774 C CA . LEU A 1 97 ? -6.136 3.216 22.004 1.00 96.38 97 LEU A CA 1
ATOM 775 C C . LEU A 1 97 ? -7.643 2.941 21.940 1.00 96.38 97 LEU A C 1
ATOM 777 O O . LEU A 1 97 ? -8.414 3.599 22.641 1.00 96.38 97 LEU A O 1
ATOM 781 N N . ALA A 1 98 ? -8.071 1.948 21.155 1.00 95.56 98 ALA A N 1
ATOM 782 C CA . ALA A 1 98 ? -9.473 1.547 21.096 1.00 95.56 98 ALA A CA 1
ATOM 783 C C . ALA A 1 98 ? -9.974 1.046 22.463 1.00 95.56 98 ALA A C 1
ATOM 785 O O . ALA A 1 98 ? -11.022 1.503 22.919 1.00 95.56 98 ALA A O 1
ATOM 786 N N . LYS A 1 99 ? -9.186 0.213 23.166 1.00 95.12 99 LYS A N 1
ATOM 787 C CA . LYS A 1 99 ? -9.488 -0.246 24.542 1.00 95.12 99 LYS A CA 1
ATOM 788 C C . LYS A 1 99 ? -9.591 0.911 25.541 1.00 95.12 99 LYS A C 1
ATOM 790 O O . LYS A 1 99 ? -10.406 0.877 26.456 1.00 95.12 99 LYS A O 1
ATOM 795 N N . GLN A 1 100 ? -8.792 1.960 25.348 1.00 95.81 100 GLN A N 1
ATOM 796 C CA . GLN A 1 100 ? -8.828 3.186 26.155 1.00 95.81 100 GLN A CA 1
ATOM 797 C C . GLN A 1 100 ? -9.978 4.135 25.775 1.00 95.81 100 GLN A C 1
ATOM 799 O O . GLN A 1 100 ? -10.035 5.256 26.276 1.00 95.81 100 GLN A O 1
ATOM 804 N N . LYS A 1 101 ? -10.885 3.725 24.876 1.00 94.44 101 LYS A N 1
ATOM 805 C CA . LYS A 1 101 ? -11.984 4.549 24.343 1.00 94.44 101 LYS A CA 1
ATOM 806 C C . LYS A 1 101 ? -11.511 5.799 23.583 1.00 94.44 101 LYS A C 1
ATOM 808 O O . LYS A 1 101 ? -12.279 6.734 23.355 1.00 94.44 101 LYS A O 1
ATOM 813 N N . ARG A 1 102 ? -10.254 5.807 23.123 1.00 94.31 102 ARG A N 1
ATOM 814 C CA . ARG A 1 102 ? -9.651 6.860 22.286 1.00 94.31 102 ARG A CA 1
ATOM 815 C C . ARG A 1 102 ? -9.878 6.558 20.807 1.00 94.31 102 ARG A C 1
ATOM 817 O O . ARG A 1 102 ? -8.952 6.340 20.028 1.00 94.31 102 ARG A O 1
ATOM 824 N N . HIS A 1 103 ? -11.153 6.475 20.431 1.00 94.50 103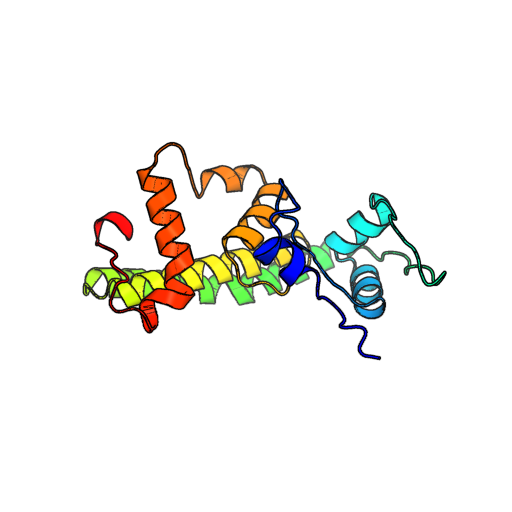 HIS A N 1
ATOM 825 C CA . HIS A 1 103 ? -11.572 5.908 19.149 1.00 94.50 103 HIS A CA 1
ATOM 826 C C . HIS A 1 103 ? -11.098 6.714 17.928 1.00 94.50 103 HIS A C 1
ATOM 828 O O . HIS A 1 103 ? -10.834 6.132 16.878 1.00 94.50 103 HIS A O 1
ATOM 834 N N . LYS A 1 104 ? -10.953 8.043 18.041 1.00 94.38 104 LYS A N 1
ATOM 835 C CA . LYS A 1 104 ? -10.466 8.873 16.926 1.00 94.38 104 LYS A CA 1
ATOM 836 C C . LYS A 1 104 ? -9.005 8.568 16.612 1.00 94.38 104 LYS A C 1
ATOM 838 O O . LYS A 1 104 ? -8.663 8.323 15.459 1.00 94.38 104 LYS A O 1
ATOM 843 N N . GLU A 1 105 ? -8.162 8.552 17.636 1.00 95.38 105 GLU A N 1
ATOM 844 C CA . GLU A 1 105 ? -6.737 8.265 17.505 1.00 95.38 105 GLU A CA 1
ATOM 845 C C . GLU A 1 105 ? -6.493 6.808 17.106 1.00 95.38 105 GLU A C 1
ATOM 847 O O . GLU A 1 105 ? -5.632 6.548 16.268 1.00 95.38 105 GLU A O 1
ATOM 852 N N . ALA A 1 106 ? -7.305 5.875 17.617 1.00 96.44 106 ALA A N 1
ATOM 853 C CA . ALA A 1 106 ? -7.306 4.491 17.155 1.00 96.44 106 ALA A CA 1
ATOM 854 C C . ALA A 1 106 ? -7.594 4.406 15.647 1.00 96.44 106 ALA A C 1
ATOM 856 O O . ALA A 1 106 ? -6.793 3.864 14.895 1.00 96.44 106 ALA A O 1
ATOM 857 N N . ALA A 1 107 ? -8.679 5.025 15.170 1.00 95.94 107 ALA A N 1
ATOM 858 C CA . ALA A 1 107 ? -9.025 5.021 13.747 1.00 95.94 107 ALA A CA 1
ATOM 859 C C . ALA A 1 107 ? -7.933 5.643 12.864 1.00 95.94 107 ALA A C 1
ATOM 861 O O . ALA A 1 107 ? -7.656 5.149 11.772 1.00 95.94 107 ALA A O 1
ATOM 862 N N . PHE A 1 108 ? -7.302 6.719 13.342 1.00 95.69 108 PHE A N 1
ATOM 863 C CA . PHE A 1 108 ? -6.180 7.346 12.653 1.00 95.69 108 PHE A CA 1
ATOM 864 C C . PHE A 1 108 ? -4.992 6.384 12.516 1.00 95.69 108 PHE A C 1
ATOM 866 O O . PHE A 1 108 ? -4.481 6.203 11.413 1.00 95.69 108 PHE A O 1
ATOM 873 N N . LEU A 1 109 ? -4.573 5.727 13.601 1.00 96.94 109 LEU A N 1
ATOM 874 C CA . LEU A 1 109 ? -3.464 4.772 13.543 1.00 96.94 109 LEU A CA 1
ATOM 875 C C . LEU A 1 109 ? -3.810 3.516 12.742 1.00 96.94 109 LEU A C 1
ATOM 877 O O . LEU A 1 109 ? -2.944 2.999 12.043 1.00 96.94 109 LEU A O 1
ATOM 881 N N . LEU A 1 110 ? -5.065 3.063 12.765 1.00 96.19 110 LEU A N 1
ATOM 882 C CA . LEU A 1 110 ? -5.522 1.968 11.910 1.00 96.19 110 LEU A CA 1
ATOM 883 C C . LEU A 1 110 ? -5.403 2.326 10.424 1.00 96.19 110 LEU A C 1
ATOM 885 O O . LEU A 1 110 ? -4.971 1.496 9.622 1.00 96.19 110 LEU A O 1
ATOM 889 N N . HIS A 1 111 ? -5.743 3.566 10.055 1.00 95.44 111 HIS A N 1
ATOM 890 C CA . HIS A 1 111 ? -5.539 4.060 8.695 1.00 95.44 111 HIS A CA 1
ATOM 891 C C . HIS A 1 111 ? -4.057 4.019 8.330 1.00 95.44 111 HIS A C 1
ATOM 893 O O . HIS A 1 111 ? -3.699 3.442 7.310 1.00 95.44 111 HIS A O 1
ATOM 899 N N . GLN A 1 112 ? -3.195 4.593 9.172 1.00 95.19 112 GLN A N 1
ATOM 900 C CA . GLN A 1 112 ? -1.753 4.638 8.920 1.00 95.19 112 GLN A CA 1
ATOM 901 C C . GLN A 1 112 ? -1.145 3.231 8.817 1.00 95.19 112 GLN A C 1
ATOM 903 O O . GLN A 1 112 ? -0.340 2.971 7.927 1.00 95.19 112 GLN A O 1
ATOM 908 N N . ALA A 1 113 ? -1.568 2.293 9.670 1.00 96.56 113 ALA A N 1
ATOM 909 C CA . ALA A 1 113 ? -1.146 0.895 9.594 1.00 96.56 113 ALA A CA 1
ATOM 910 C C . ALA A 1 113 ? -1.565 0.254 8.262 1.00 96.56 113 ALA A C 1
ATOM 912 O O . ALA A 1 113 ? -0.751 -0.385 7.601 1.00 96.56 113 ALA A O 1
ATOM 913 N N . THR A 1 114 ? -2.813 0.469 7.840 1.00 95.50 114 THR A N 1
ATOM 914 C CA . THR A 1 114 ? -3.347 -0.054 6.572 1.00 95.50 114 THR A CA 1
ATOM 915 C C . THR A 1 114 ? -2.604 0.520 5.365 1.00 95.50 114 THR A C 1
ATOM 917 O O . THR A 1 114 ? -2.217 -0.220 4.465 1.00 95.50 114 THR A O 1
ATOM 920 N N . GLU A 1 115 ? -2.376 1.833 5.356 1.00 94.50 115 GLU A N 1
ATOM 921 C CA . GLU A 1 115 ? -1.604 2.524 4.324 1.00 94.50 115 GLU A CA 1
ATOM 922 C C . GLU A 1 115 ? -0.189 1.944 4.220 1.00 94.50 115 GLU A C 1
ATOM 924 O O . GLU A 1 115 ? 0.235 1.555 3.133 1.00 94.50 115 GLU A O 1
ATOM 929 N N . ARG A 1 116 ? 0.508 1.795 5.354 1.00 94.19 116 ARG A N 1
ATOM 930 C CA . ARG A 1 116 ? 1.868 1.245 5.402 1.00 94.19 116 ARG A CA 1
ATOM 931 C C . ARG A 1 116 ? 1.933 -0.211 4.937 1.00 94.19 116 ARG A C 1
ATOM 933 O O . ARG A 1 116 ? 2.886 -0.577 4.255 1.00 94.19 116 ARG A O 1
ATOM 940 N N . LEU A 1 117 ? 0.925 -1.029 5.255 1.00 95.19 117 LEU A N 1
ATOM 941 C CA . LEU A 1 117 ? 0.839 -2.408 4.759 1.00 95.19 117 LEU A CA 1
ATOM 942 C C . LEU A 1 117 ? 0.744 -2.447 3.233 1.00 95.19 117 LEU A C 1
ATOM 944 O O . LEU A 1 117 ? 1.477 -3.207 2.607 1.00 95.19 117 LEU A O 1
ATOM 948 N N . TYR A 1 118 ? -0.105 -1.617 2.621 1.00 94.19 118 TYR A N 1
ATOM 949 C CA . TYR A 1 118 ? -0.168 -1.551 1.160 1.00 94.19 118 TYR A CA 1
ATOM 950 C C . TYR A 1 118 ? 1.107 -0.964 0.545 1.00 94.19 118 TYR A C 1
ATOM 952 O O . TYR A 1 118 ? 1.588 -1.484 -0.461 1.00 94.19 118 TYR A O 1
ATOM 960 N N . ALA A 1 119 ? 1.672 0.076 1.162 1.00 90.88 119 ALA A N 1
ATOM 961 C CA . ALA A 1 119 ? 2.913 0.702 0.717 1.00 90.88 119 ALA A CA 1
ATOM 962 C C . ALA A 1 119 ? 4.118 -0.249 0.780 1.00 90.88 119 ALA A C 1
ATOM 964 O O . ALA A 1 119 ? 5.030 -0.080 -0.018 1.00 90.88 119 ALA A O 1
ATOM 965 N N . GLY A 1 120 ? 4.102 -1.250 1.670 1.00 93.25 120 GLY A N 1
ATOM 966 C CA . GLY A 1 120 ? 5.093 -2.331 1.722 1.00 93.25 120 GLY A CA 1
ATOM 967 C C . GLY A 1 120 ? 4.770 -3.521 0.816 1.00 93.25 120 GLY A C 1
ATOM 968 O O . GLY A 1 120 ? 5.669 -4.109 0.218 1.00 93.25 120 GLY A O 1
ATOM 969 N N . LEU A 1 121 ? 3.490 -3.860 0.646 1.00 93.62 121 LEU A N 1
ATOM 970 C CA . LEU A 1 121 ? 3.047 -4.965 -0.211 1.00 93.62 121 LEU A CA 1
ATOM 971 C C . LEU A 1 121 ? 3.355 -4.716 -1.695 1.00 93.62 121 LEU A C 1
ATOM 973 O O . LEU A 1 121 ? 3.884 -5.598 -2.368 1.00 93.62 121 LEU A O 1
ATOM 977 N N . LEU A 1 122 ? 3.031 -3.526 -2.208 1.00 92.69 122 LEU A N 1
ATOM 978 C CA . LEU A 1 122 ? 3.240 -3.177 -3.617 1.00 92.69 122 LEU A CA 1
ATOM 979 C C . LEU A 1 122 ? 4.708 -3.315 -4.067 1.00 92.69 122 LEU A C 1
ATOM 981 O O . LEU A 1 122 ? 4.939 -4.010 -5.059 1.00 92.69 122 LEU A O 1
ATOM 985 N N . PRO A 1 123 ? 5.715 -2.762 -3.365 1.00 91.50 123 PRO A N 1
ATOM 986 C CA . PRO A 1 123 ? 7.108 -2.891 -3.769 1.00 91.50 123 PRO A CA 1
ATOM 987 C C . PRO A 1 123 ? 7.658 -4.291 -3.497 1.00 91.50 123 PRO A C 1
ATOM 989 O O . PRO A 1 123 ? 8.488 -4.759 -4.267 1.00 91.50 123 PRO A O 1
ATOM 992 N N . THR A 1 124 ? 7.138 -5.012 -2.499 1.00 92.75 124 THR A N 1
ATOM 993 C CA . THR A 1 124 ? 7.488 -6.428 -2.291 1.00 92.75 124 THR A CA 1
ATOM 994 C C . THR A 1 124 ? 7.113 -7.285 -3.506 1.00 92.75 124 THR A C 1
ATOM 996 O O . THR A 1 124 ? 7.856 -8.191 -3.871 1.00 92.75 124 THR A O 1
ATOM 999 N N . LEU A 1 125 ? 5.977 -6.996 -4.153 1.00 89.69 125 LEU A N 1
ATOM 1000 C CA . LEU A 1 125 ? 5.481 -7.768 -5.299 1.00 89.69 125 LEU A CA 1
ATOM 1001 C C . LEU A 1 125 ? 5.923 -7.219 -6.662 1.00 89.69 125 LEU A C 1
ATOM 1003 O O . LEU A 1 125 ? 6.025 -7.979 -7.620 1.00 89.69 125 LEU A O 1
ATOM 1007 N N . THR A 1 126 ? 6.136 -5.907 -6.776 1.00 87.94 126 THR A N 1
ATOM 1008 C CA . THR A 1 126 ? 6.310 -5.229 -8.077 1.00 87.94 126 THR A CA 1
ATOM 1009 C C . THR A 1 126 ? 7.548 -4.339 -8.160 1.00 87.94 126 THR A C 1
ATOM 1011 O O . THR A 1 126 ? 7.850 -3.808 -9.231 1.00 87.94 126 THR A O 1
ATOM 1014 N N . TYR A 1 127 ? 8.257 -4.155 -7.042 1.00 87.44 127 TYR A N 1
ATOM 1015 C CA . TYR A 1 127 ? 9.353 -3.192 -6.874 1.00 87.44 127 TYR A CA 1
ATOM 1016 C C . TYR A 1 127 ? 8.947 -1.743 -7.149 1.00 87.44 127 TYR A C 1
ATOM 1018 O O . TYR A 1 127 ? 9.775 -0.909 -7.513 1.00 87.44 127 TYR A O 1
ATOM 1026 N N . TYR A 1 128 ? 7.660 -1.441 -6.997 1.00 85.56 128 TYR A N 1
ATOM 1027 C CA . TYR A 1 128 ? 7.097 -0.131 -7.247 1.00 85.56 128 TYR A CA 1
ATOM 1028 C C . TYR A 1 128 ? 6.026 0.221 -6.212 1.00 85.56 128 TYR A C 1
ATOM 1030 O O . TYR A 1 128 ? 5.135 -0.577 -5.922 1.00 85.56 128 TYR A O 1
ATOM 1038 N N . THR A 1 129 ? 6.086 1.457 -5.719 1.00 83.81 129 THR A N 1
ATOM 1039 C CA . THR A 1 129 ? 5.016 2.085 -4.941 1.00 83.81 129 THR A CA 1
ATOM 1040 C C . THR A 1 129 ? 4.707 3.436 -5.572 1.00 83.81 129 THR A C 1
ATOM 1042 O O . THR A 1 129 ? 5.621 4.245 -5.746 1.00 83.81 129 THR A O 1
ATOM 1045 N N . PRO A 1 130 ? 3.444 3.724 -5.912 1.00 82.31 130 PRO A N 1
ATOM 1046 C CA . PRO A 1 130 ? 3.070 5.040 -6.406 1.00 82.31 130 PRO A CA 1
ATOM 1047 C C . PRO A 1 130 ? 3.157 6.084 -5.289 1.00 82.31 130 PRO A C 1
ATOM 1049 O O . PRO A 1 130 ? 2.906 5.786 -4.120 1.00 82.31 130 PRO A O 1
ATOM 1052 N N . TYR A 1 131 ? 3.405 7.342 -5.655 1.00 78.94 131 TYR A N 1
ATOM 1053 C CA . TYR A 1 131 ? 3.347 8.469 -4.722 1.00 78.94 131 TYR A CA 1
ATOM 1054 C C . TYR A 1 131 ? 1.887 8.869 -4.434 1.00 78.94 131 TYR A C 1
ATOM 1056 O O . TYR A 1 131 ? 1.387 9.895 -4.895 1.00 78.94 131 TYR A O 1
ATOM 1064 N N . ASN A 1 132 ? 1.150 7.997 -3.744 1.00 79.19 132 ASN A N 1
ATOM 1065 C CA . ASN A 1 132 ? -0.241 8.221 -3.363 1.00 79.19 132 ASN A CA 1
ATOM 1066 C C . ASN A 1 132 ? -0.576 7.481 -2.060 1.00 79.19 132 ASN A C 1
ATOM 1068 O O . ASN A 1 132 ? -0.518 6.258 -1.998 1.00 79.19 132 ASN A O 1
ATOM 1072 N N . HIS A 1 133 ? -0.996 8.235 -1.048 1.00 79.31 133 HIS A N 1
ATOM 1073 C CA . HIS A 1 133 ? -1.314 7.738 0.296 1.00 79.31 133 HIS A CA 1
ATOM 1074 C C . HIS A 1 133 ? -2.779 7.289 0.458 1.00 79.31 133 HIS A C 1
ATOM 1076 O O . HIS A 1 133 ? -3.218 6.884 1.531 1.00 79.31 133 HIS A O 1
ATOM 1082 N N . SER A 1 134 ? -3.586 7.364 -0.604 1.00 86.88 134 SER A N 1
ATOM 1083 C CA . SER A 1 134 ? -4.984 6.941 -0.569 1.00 86.88 134 SER A CA 1
ATOM 1084 C C . SER A 1 134 ? -5.090 5.422 -0.481 1.00 86.88 134 SER A C 1
ATOM 1086 O O . SER A 1 134 ? -4.838 4.716 -1.458 1.00 86.88 134 SER A O 1
ATOM 1088 N N . ILE A 1 135 ? -5.591 4.916 0.650 1.00 90.50 135 ILE A N 1
ATOM 1089 C CA . ILE A 1 135 ? -5.888 3.486 0.836 1.00 90.50 135 ILE A CA 1
ATOM 1090 C C . ILE A 1 135 ? -6.755 2.933 -0.304 1.00 90.50 135 ILE A C 1
ATOM 1092 O O . ILE A 1 135 ? -6.518 1.824 -0.757 1.00 90.50 135 ILE A O 1
ATOM 1096 N N . ALA A 1 136 ? -7.742 3.685 -0.806 1.00 87.38 136 ALA A N 1
ATOM 1097 C CA . ALA A 1 136 ? -8.603 3.201 -1.891 1.00 87.38 136 ALA A CA 1
ATOM 1098 C C . ALA A 1 136 ? -7.832 2.995 -3.204 1.00 87.38 136 ALA A C 1
ATOM 1100 O O . ALA A 1 136 ? -8.080 2.031 -3.930 1.00 87.38 136 ALA A O 1
ATOM 1101 N N . PHE A 1 137 ? -6.888 3.890 -3.492 1.00 87.00 137 PHE A N 1
ATOM 1102 C CA . PHE A 1 137 ? -6.027 3.777 -4.661 1.00 87.00 137 PHE A CA 1
ATOM 1103 C C . PHE A 1 137 ? -5.052 2.606 -4.507 1.00 87.00 137 PHE A C 1
ATOM 1105 O O . PHE A 1 137 ? -5.004 1.728 -5.367 1.00 87.00 137 PHE A O 1
ATOM 1112 N N . LEU A 1 138 ? -4.355 2.541 -3.371 1.00 90.44 138 LEU A N 1
ATOM 1113 C CA . LEU A 1 138 ? -3.402 1.476 -3.061 1.00 90.44 138 LEU A CA 1
ATOM 1114 C C . LEU A 1 138 ? -4.062 0.089 -3.036 1.00 90.44 138 LEU A C 1
ATOM 1116 O O . LEU A 1 138 ? -3.534 -0.857 -3.615 1.00 90.44 138 LEU A O 1
ATOM 1120 N N . ARG A 1 139 ? -5.259 -0.016 -2.449 1.00 90.12 139 ARG A N 1
ATOM 1121 C CA . ARG A 1 139 ? -6.091 -1.226 -2.457 1.00 90.12 139 ARG A CA 1
ATOM 1122 C C . ARG A 1 139 ? -6.401 -1.680 -3.879 1.00 90.12 139 ARG A C 1
ATOM 1124 O O . ARG A 1 139 ? -6.224 -2.853 -4.176 1.00 90.12 139 ARG A O 1
ATOM 1131 N N . THR A 1 140 ? -6.825 -0.764 -4.752 1.00 87.38 140 THR A N 1
ATOM 1132 C CA . THR A 1 140 ? -7.165 -1.094 -6.149 1.00 87.38 140 THR A CA 1
ATOM 1133 C C . THR A 1 140 ? -5.962 -1.679 -6.889 1.00 87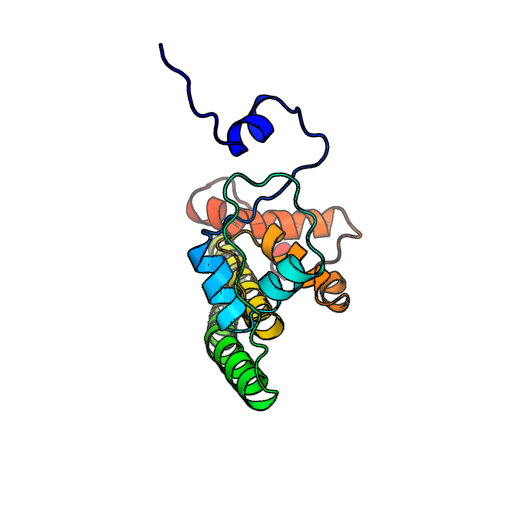.38 140 THR A C 1
ATOM 1135 O O . THR A 1 140 ? -6.115 -2.610 -7.674 1.00 87.38 140 THR A O 1
ATOM 1138 N N . LEU A 1 141 ? -4.761 -1.146 -6.644 1.00 88.06 141 LEU A N 1
ATOM 1139 C CA . LEU A 1 141 ? -3.532 -1.687 -7.224 1.00 88.06 141 LEU A CA 1
ATOM 1140 C C . LEU A 1 141 ? -3.210 -3.066 -6.655 1.00 88.06 141 LEU A C 1
ATOM 1142 O O . LEU A 1 141 ? -2.950 -3.991 -7.416 1.00 88.06 141 LEU A O 1
ATOM 1146 N N . ALA A 1 142 ? -3.288 -3.223 -5.335 1.00 90.25 142 ALA A N 1
ATOM 1147 C CA . ALA A 1 142 ? -2.996 -4.486 -4.675 1.00 90.25 142 ALA A CA 1
ATOM 1148 C C . ALA A 1 142 ? -3.956 -5.607 -5.122 1.00 90.25 142 ALA A C 1
ATOM 1150 O O . ALA A 1 142 ? -3.514 -6.692 -5.482 1.00 90.25 142 ALA A O 1
ATOM 1151 N N . GLU A 1 143 ? -5.260 -5.334 -5.190 1.00 90.00 143 GLU A N 1
ATOM 1152 C CA . GLU A 1 143 ? -6.282 -6.292 -5.637 1.00 90.00 143 GLU A CA 1
ATOM 1153 C C . GLU A 1 143 ? -6.093 -6.766 -7.088 1.00 90.00 143 GLU A C 1
ATOM 1155 O O . GLU A 1 143 ? -6.474 -7.889 -7.419 1.00 90.00 143 GLU A O 1
ATOM 1160 N N . ARG A 1 144 ? -5.477 -5.945 -7.953 1.00 86.00 144 ARG A N 1
ATOM 1161 C CA . ARG A 1 144 ? -5.115 -6.352 -9.323 1.00 86.00 144 ARG A CA 1
ATOM 1162 C C . ARG A 1 144 ? -3.960 -7.351 -9.357 1.00 86.00 144 ARG A C 1
ATOM 1164 O O . ARG A 1 144 ? -3.906 -8.150 -10.284 1.00 86.00 144 ARG A O 1
ATOM 1171 N N . LEU A 1 145 ? -3.063 -7.306 -8.369 1.00 86.94 145 LEU A N 1
ATOM 1172 C CA . LEU A 1 145 ? -1.921 -8.218 -8.269 1.00 86.94 145 LEU A CA 1
ATOM 1173 C C . LEU A 1 145 ? -2.337 -9.591 -7.741 1.00 86.94 145 LEU A C 1
ATOM 1175 O O . LEU A 1 145 ? -1.845 -10.610 -8.217 1.00 86.94 145 LEU A O 1
ATOM 1179 N N . ASP A 1 146 ? -3.243 -9.630 -6.760 1.00 87.06 146 ASP A N 1
ATOM 1180 C CA . ASP A 1 146 ? -3.687 -10.886 -6.161 1.00 87.06 146 ASP A CA 1
ATOM 1181 C C . ASP A 1 146 ? -5.165 -10.850 -5.762 1.00 87.06 146 ASP A C 1
ATOM 1183 O O . ASP A 1 146 ? -5.598 -10.090 -4.889 1.00 87.06 146 ASP A O 1
ATOM 1187 N N . ARG A 1 147 ? -5.941 -11.766 -6.353 1.00 84.88 147 ARG A N 1
ATOM 1188 C CA . ARG A 1 147 ? -7.382 -11.890 -6.110 1.00 84.88 147 ARG A CA 1
ATOM 1189 C C . ARG A 1 147 ? -7.734 -12.229 -4.661 1.00 84.88 147 ARG A C 1
ATOM 1191 O O . ARG A 1 147 ? -8.857 -11.965 -4.238 1.00 84.88 147 ARG A O 1
ATOM 1198 N N . ARG A 1 148 ? -6.811 -12.805 -3.887 1.00 87.62 148 ARG A N 1
ATOM 1199 C CA . ARG A 1 148 ? -7.024 -13.107 -2.462 1.00 87.62 148 ARG A CA 1
ATOM 1200 C C . ARG A 1 148 ? -7.240 -11.837 -1.637 1.00 87.62 148 ARG A C 1
ATOM 1202 O O . ARG A 1 148 ? -7.907 -11.891 -0.608 1.00 87.62 148 ARG A O 1
ATOM 1209 N N . LEU A 1 149 ? -6.744 -10.690 -2.105 1.00 87.00 149 LEU A N 1
ATOM 1210 C CA . LEU A 1 149 ? -6.857 -9.411 -1.403 1.00 87.00 149 LEU A CA 1
ATOM 1211 C C . LEU A 1 149 ? -8.258 -8.790 -1.496 1.00 87.00 149 LEU A C 1
ATOM 1213 O O . LEU A 1 149 ? -8.624 -8.020 -0.610 1.00 87.00 149 LEU A O 1
ATOM 1217 N N . TYR A 1 150 ? -9.079 -9.185 -2.480 1.00 84.44 150 TYR A N 1
ATOM 1218 C CA . TYR A 1 150 ? -10.485 -8.759 -2.557 1.00 84.44 150 TYR A CA 1
ATOM 1219 C C . TYR A 1 150 ? -11.283 -9.152 -1.307 1.00 84.44 150 TYR A C 1
ATOM 1221 O O . TYR A 1 150 ? -12.215 -8.453 -0.916 1.00 84.44 150 TYR A O 1
ATOM 1229 N N . GLY A 1 151 ? -10.917 -10.268 -0.666 1.00 82.31 151 GLY A N 1
ATOM 1230 C CA . GLY A 1 151 ? -11.601 -10.773 0.523 1.00 82.31 151 GLY A CA 1
ATOM 1231 C C . GLY A 1 151 ? -11.290 -10.013 1.815 1.00 82.31 151 GLY A C 1
ATOM 1232 O O . GLY A 1 151 ? -11.969 -10.243 2.809 1.00 82.31 151 GLY A O 1
ATOM 1233 N N . ILE A 1 152 ? -10.290 -9.121 1.825 1.00 86.25 152 ILE A N 1
ATOM 1234 C CA . ILE A 1 152 ? -9.865 -8.407 3.044 1.00 86.25 152 ILE A CA 1
ATOM 1235 C C . ILE A 1 152 ? -10.892 -7.347 3.453 1.00 86.25 152 ILE A C 1
ATOM 1237 O O . ILE A 1 152 ? -11.165 -7.169 4.638 1.00 86.25 152 ILE A O 1
ATOM 1241 N N . TRP A 1 153 ? -11.477 -6.659 2.471 1.00 83.75 153 TRP A N 1
ATOM 1242 C CA . TRP A 1 153 ? -12.478 -5.615 2.686 1.00 83.75 153 TRP A CA 1
ATOM 1243 C C . TRP A 1 153 ? -13.793 -6.012 2.008 1.00 83.75 153 TRP A C 1
ATOM 1245 O O . TRP A 1 153 ? -14.112 -5.486 0.936 1.00 83.75 153 TRP A O 1
ATOM 1255 N N . PRO A 1 154 ? -14.553 -6.956 2.592 1.00 74.19 154 PRO A N 1
ATOM 1256 C CA . PRO A 1 154 ? -15.830 -7.363 2.033 1.00 74.19 154 PRO A CA 1
ATOM 1257 C C . PRO A 1 154 ? -16.801 -6.174 2.041 1.00 74.19 154 PRO A C 1
ATOM 1259 O O . PRO A 1 154 ? -16.951 -5.475 3.041 1.00 74.19 154 PRO A O 1
ATOM 1262 N N . GLU A 1 155 ? -17.486 -5.949 0.919 1.00 76.50 155 GLU A N 1
ATOM 1263 C CA . GLU A 1 155 ? -18.520 -4.912 0.782 1.00 76.50 155 GLU A CA 1
ATOM 1264 C C . GLU A 1 155 ? -19.965 -5.442 0.597 1.00 76.50 155 GLU A C 1
ATOM 1266 O O . GLU A 1 155 ? -20.768 -4.760 -0.052 1.00 76.50 155 GLU A O 1
ATOM 1271 N N . PRO A 1 156 ? -20.370 -6.618 1.128 1.00 74.75 156 PRO A N 1
ATOM 1272 C CA . PRO A 1 156 ? -21.711 -7.143 0.882 1.00 74.75 156 PRO A CA 1
ATOM 1273 C C . PRO A 1 156 ? -22.810 -6.286 1.528 1.00 74.75 156 PRO A C 1
ATOM 1275 O O . PRO A 1 156 ? -23.927 -6.228 1.013 1.00 74.75 156 PRO A O 1
ATOM 1278 N N . SER A 1 157 ? -22.517 -5.575 2.623 1.00 83.56 157 SER A N 1
ATOM 1279 C CA . SER A 1 157 ? -23.493 -4.729 3.316 1.00 83.56 157 SER A CA 1
ATOM 1280 C C . SER A 1 157 ? -23.193 -3.227 3.215 1.00 83.56 157 SER A C 1
ATOM 1282 O O . SER A 1 157 ? -22.060 -2.768 3.052 1.00 83.56 157 SER A O 1
ATOM 1284 N N . ARG A 1 158 ? -24.238 -2.402 3.381 1.00 84.25 158 ARG A N 1
ATOM 1285 C CA . ARG A 1 158 ? -24.085 -0.943 3.559 1.00 84.25 158 ARG A CA 1
ATOM 1286 C C . ARG A 1 158 ? -23.226 -0.609 4.789 1.00 84.25 158 ARG A C 1
ATOM 1288 O O . ARG A 1 158 ? -22.548 0.415 4.792 1.00 84.25 158 ARG A O 1
ATOM 1295 N N . ARG A 1 159 ? -23.250 -1.468 5.814 1.00 83.62 159 ARG A N 1
ATOM 1296 C CA . ARG A 1 159 ? -22.518 -1.278 7.071 1.00 83.62 159 ARG A CA 1
ATOM 1297 C C . ARG A 1 159 ? -21.009 -1.430 6.882 1.00 83.62 159 ARG A C 1
ATOM 1299 O O . ARG A 1 159 ? -20.269 -0.576 7.350 1.00 83.62 159 ARG A O 1
ATOM 1306 N N . GLU A 1 160 ? -20.550 -2.454 6.168 1.00 82.75 160 GLU A N 1
ATOM 1307 C CA . GLU A 1 160 ? -19.111 -2.650 5.915 1.00 82.75 160 GLU A CA 1
ATOM 1308 C C . GLU A 1 160 ? -18.530 -1.540 5.039 1.00 82.75 160 GLU A C 1
ATOM 1310 O O . GLU A 1 160 ? -17.484 -0.980 5.363 1.00 82.75 160 GLU A O 1
ATOM 1315 N N . ARG A 1 161 ? -19.270 -1.122 4.003 1.00 85.12 161 ARG A N 1
ATOM 1316 C CA . ARG A 1 161 ? -18.895 0.046 3.190 1.00 85.12 161 ARG A CA 1
ATOM 1317 C C . ARG A 1 161 ? -18.759 1.314 4.035 1.00 85.12 161 ARG A C 1
ATOM 1319 O O . ARG A 1 161 ? -17.821 2.083 3.839 1.00 85.12 161 ARG A O 1
ATOM 1326 N N . ALA A 1 162 ? -19.655 1.518 5.003 1.00 87.62 162 ALA A N 1
ATOM 1327 C CA . ALA A 1 162 ? -19.568 2.647 5.925 1.00 87.62 162 ALA A CA 1
ATOM 1328 C C . ALA A 1 162 ? -18.331 2.564 6.840 1.00 87.62 162 ALA A C 1
ATOM 1330 O O . ALA A 1 162 ? -17.672 3.583 7.039 1.00 87.62 162 ALA A O 1
ATOM 1331 N N . LYS A 1 163 ? -17.970 1.372 7.343 1.00 88.88 163 LYS A N 1
ATOM 1332 C CA . LYS A 1 163 ? -16.751 1.173 8.152 1.00 88.88 163 LYS A CA 1
ATOM 1333 C C . LYS A 1 163 ? -15.486 1.533 7.368 1.00 88.88 163 LYS A C 1
ATOM 1335 O O . LYS A 1 163 ? -14.675 2.325 7.846 1.00 88.88 163 LYS A O 1
ATOM 1340 N N . LEU A 1 164 ? -15.344 1.021 6.142 1.00 88.25 164 LEU A N 1
ATOM 1341 C CA . LEU A 1 164 ? -14.197 1.345 5.289 1.00 88.25 164 LEU A CA 1
ATOM 1342 C C . LEU A 1 164 ? -14.143 2.842 4.957 1.00 88.25 164 LEU A C 1
ATOM 1344 O O . LEU A 1 164 ? -13.070 3.446 4.950 1.00 88.25 164 LEU A O 1
ATOM 1348 N N . GLN A 1 165 ? -15.297 3.461 4.703 1.00 90.06 165 GLN A N 1
ATOM 1349 C CA . GLN A 1 165 ? -15.352 4.891 4.423 1.00 90.06 165 GLN A CA 1
ATOM 1350 C C . GLN A 1 165 ? -14.902 5.724 5.633 1.00 90.06 165 GLN A C 1
ATOM 1352 O O . GLN A 1 165 ? -14.098 6.640 5.463 1.00 90.06 165 GLN A O 1
ATOM 1357 N N . LYS A 1 166 ? -15.315 5.360 6.854 1.00 91.44 166 LYS A N 1
ATOM 1358 C CA . LYS A 1 166 ? -14.818 5.998 8.083 1.00 91.44 166 LYS A CA 1
ATOM 1359 C C . LYS A 1 166 ? -13.312 5.827 8.254 1.00 91.44 166 LYS A C 1
ATOM 1361 O O . LYS A 1 166 ? -12.628 6.799 8.559 1.00 91.44 166 LYS A O 1
ATOM 1366 N N . LEU A 1 167 ? -12.783 4.629 7.994 1.00 92.31 167 LEU A N 1
ATOM 1367 C CA . LEU A 1 167 ? -11.342 4.380 8.038 1.00 92.31 167 LEU A CA 1
ATOM 1368 C C . LEU A 1 167 ? -10.586 5.297 7.068 1.00 92.31 167 LEU A C 1
ATOM 1370 O O . LEU A 1 167 ? -9.597 5.917 7.450 1.00 92.31 167 LEU A O 1
ATOM 1374 N N . LYS A 1 168 ? -11.064 5.438 5.827 1.00 91.00 168 LYS A N 1
ATOM 1375 C CA . LYS A 1 168 ? -10.470 6.351 4.836 1.00 91.00 168 LYS A CA 1
ATOM 1376 C C . LYS A 1 168 ? -10.499 7.806 5.306 1.00 91.00 168 LYS A C 1
ATOM 1378 O O . LYS A 1 168 ? -9.502 8.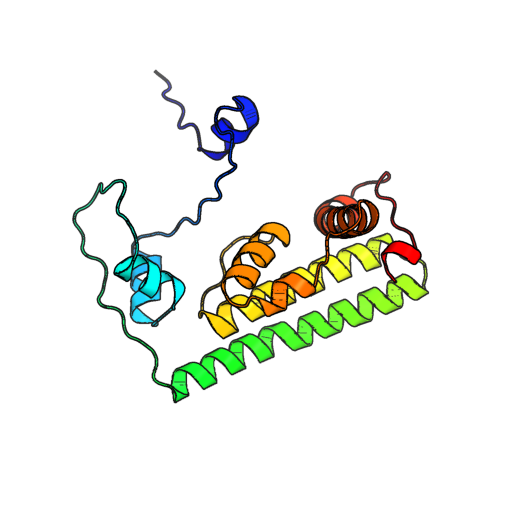508 5.174 1.00 91.00 168 LYS A O 1
ATOM 1383 N N . GLU A 1 169 ? -11.617 8.246 5.874 1.00 91.00 169 GLU A N 1
ATOM 1384 C CA . GLU A 1 169 ? -11.781 9.606 6.395 1.00 91.00 169 GLU A CA 1
ATOM 1385 C C . GLU A 1 169 ? -10.922 9.881 7.632 1.00 91.00 169 GLU A C 1
ATOM 1387 O O . GLU A 1 169 ? -10.571 11.033 7.879 1.00 91.00 169 GLU A O 1
ATOM 1392 N N . ALA A 1 170 ? -10.538 8.856 8.398 1.00 91.75 170 ALA A N 1
ATOM 1393 C CA . ALA A 1 170 ? -9.789 9.021 9.640 1.00 91.75 170 ALA A CA 1
ATOM 1394 C C . ALA A 1 170 ? -8.473 9.802 9.463 1.00 91.75 170 ALA A C 1
ATOM 1396 O O . ALA A 1 170 ? -8.128 10.603 10.331 1.00 91.75 170 ALA A O 1
ATOM 1397 N N . HIS A 1 171 ? -7.764 9.642 8.338 1.00 88.81 171 HIS A N 1
ATOM 1398 C CA . HIS A 1 171 ? -6.495 10.339 8.083 1.00 88.81 171 HIS A CA 1
ATOM 1399 C C . HIS A 1 171 ? -6.618 11.870 8.150 1.00 88.81 171 HIS A C 1
ATOM 1401 O O . HIS A 1 171 ? -5.758 12.552 8.725 1.00 88.81 171 HIS A O 1
ATOM 1407 N N . THR A 1 172 ? -7.705 12.415 7.601 1.00 87.44 172 THR A N 1
ATOM 1408 C CA . THR A 1 172 ? -7.974 13.858 7.579 1.00 87.44 172 THR A CA 1
ATOM 1409 C C . THR A 1 172 ? -8.885 14.275 8.730 1.00 87.44 172 THR A C 1
ATOM 1411 O O . THR A 1 172 ? -8.634 15.268 9.405 1.00 87.44 172 THR A O 1
ATOM 1414 N N . MET A 1 173 ? -9.930 13.505 9.015 1.00 89.69 173 MET A N 1
ATOM 1415 C CA . MET A 1 173 ? -11.012 13.941 9.892 1.00 89.69 173 MET A CA 1
ATOM 1416 C C . MET A 1 173 ? -10.760 13.640 11.366 1.00 89.69 173 MET A C 1
ATOM 1418 O O . MET A 1 173 ? -11.202 14.419 12.210 1.00 89.69 173 MET A O 1
ATOM 1422 N N . ALA A 1 174 ? -10.041 12.567 11.710 1.00 89.50 174 ALA A N 1
ATOM 1423 C CA . ALA A 1 174 ? -9.883 12.172 13.112 1.00 89.50 174 ALA A CA 1
ATOM 1424 C C . ALA A 1 174 ? -9.129 13.220 13.946 1.00 89.50 174 ALA A C 1
ATOM 1426 O O . ALA A 1 174 ? -9.428 13.390 15.126 1.00 89.50 174 ALA A O 1
ATOM 1427 N N . ARG A 1 175 ? -8.193 13.946 13.320 1.00 87.00 175 ARG A N 1
ATOM 1428 C CA . ARG A 1 175 ? -7.372 14.979 13.972 1.00 87.00 175 ARG A CA 1
ATOM 1429 C C . ARG A 1 175 ? -8.042 16.352 14.004 1.00 87.00 175 ARG A C 1
ATOM 1431 O O . ARG A 1 175 ? -7.882 17.078 14.978 1.00 87.00 175 ARG A O 1
ATOM 1438 N N . TYR A 1 176 ? -8.786 16.706 12.955 1.00 87.00 176 TYR A N 1
ATOM 1439 C CA . TYR A 1 176 ? -9.249 18.085 12.755 1.00 87.00 176 TYR A CA 1
ATOM 1440 C C . TYR A 1 176 ? -10.763 18.266 12.914 1.00 87.00 176 TYR A C 1
ATOM 1442 O O . TYR A 1 176 ? -11.222 19.360 13.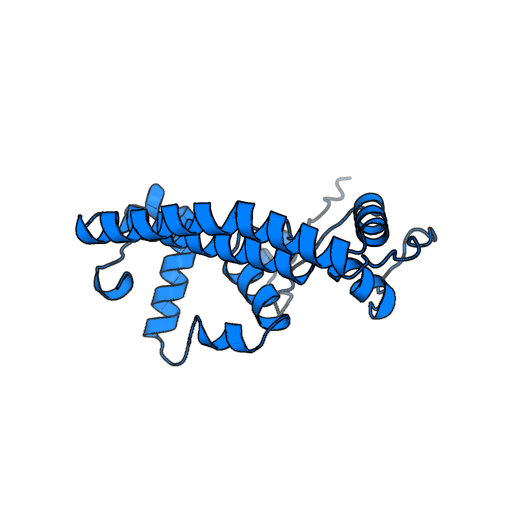236 1.00 87.00 176 TYR A O 1
ATOM 1450 N N . SER A 1 177 ? -11.566 17.216 12.719 1.00 88.25 177 SER A N 1
ATOM 1451 C CA . SER A 1 177 ? -13.024 17.335 12.725 1.00 88.25 177 SER A CA 1
ATOM 1452 C C . SER A 1 177 ? -13.643 16.975 14.074 1.00 88.25 177 SER A C 1
ATOM 1454 O O . SER A 1 177 ? -13.536 15.855 14.590 1.00 88.25 177 SER A O 1
ATOM 1456 N N . LYS A 1 178 ? -14.424 17.917 14.611 1.00 83.19 178 LYS A N 1
ATOM 1457 C CA . LYS A 1 178 ? -15.306 17.672 15.762 1.00 83.19 178 LYS A CA 1
ATOM 1458 C C . LYS A 1 178 ? -16.440 16.698 15.418 1.00 83.19 178 LYS A C 1
ATOM 1460 O O . LYS A 1 178 ? -16.890 15.970 16.298 1.00 83.19 178 LYS A O 1
ATOM 1465 N N . HIS A 1 179 ? -16.844 16.636 14.148 1.00 87.44 179 HIS A N 1
ATOM 1466 C CA . HIS A 1 179 ? -17.969 15.827 13.668 1.00 87.44 179 HIS A CA 1
ATOM 1467 C C . HIS A 1 179 ? -17.595 14.390 13.293 1.00 87.44 179 HIS A C 1
ATOM 1469 O O . HIS A 1 179 ? -18.491 13.573 13.096 1.00 87.44 179 HIS A O 1
ATOM 1475 N N . TYR A 1 180 ? -16.304 14.056 13.228 1.00 89.88 180 TYR A N 1
ATOM 1476 C CA . TYR A 1 180 ? -15.883 12.672 13.035 1.00 89.88 180 TYR A CA 1
ATOM 1477 C C . TYR A 1 180 ? -16.325 11.823 14.234 1.00 89.88 180 TYR A C 1
ATOM 1479 O O . TYR A 1 180 ? -15.944 12.109 15.372 1.00 89.88 180 TYR A O 1
ATOM 1487 N N . ARG A 1 181 ? -17.156 10.806 13.986 1.00 88.12 181 ARG A N 1
ATOM 1488 C CA . ARG A 1 181 ? -17.684 9.889 15.005 1.00 88.12 181 ARG A CA 1
ATOM 1489 C C . ARG A 1 181 ? -17.418 8.452 14.583 1.00 88.12 181 ARG A C 1
ATOM 1491 O O . ARG A 1 181 ? -17.900 8.013 13.537 1.00 88.12 181 ARG A O 1
ATOM 1498 N N . ILE A 1 182 ? -16.702 7.726 15.429 1.00 91.12 182 ILE A N 1
ATOM 1499 C CA . ILE A 1 182 ? -16.446 6.300 15.268 1.00 91.12 182 ILE A CA 1
ATOM 1500 C C . ILE A 1 182 ? -16.595 5.612 16.626 1.00 91.12 182 ILE A C 1
ATOM 1502 O O . ILE A 1 182 ? -16.133 6.147 17.636 1.00 91.12 182 ILE A O 1
ATOM 1506 N N . GLY A 1 183 ? -17.320 4.495 16.643 1.00 86.56 183 GLY A N 1
ATOM 1507 C CA . GLY A 1 183 ? -17.603 3.712 17.847 1.00 86.56 183 GLY A CA 1
ATOM 1508 C C . GLY A 1 183 ? -16.758 2.444 17.956 1.00 86.56 183 GLY A C 1
ATOM 1509 O O . GLY A 1 183 ? -16.044 2.071 17.028 1.00 86.56 183 GLY A O 1
ATOM 1510 N N . GLU A 1 184 ? -16.879 1.759 19.092 1.00 85.44 184 GLU A N 1
ATOM 1511 C CA . GLU A 1 184 ? -16.188 0.493 19.362 1.00 85.44 184 GLU A CA 1
ATOM 1512 C C . GLU A 1 184 ? -16.554 -0.599 18.348 1.00 85.44 184 GLU A C 1
ATOM 1514 O O . GLU A 1 184 ? -15.660 -1.196 17.765 1.00 85.44 184 GLU A O 1
ATOM 1519 N N . GLU A 1 185 ? -17.841 -0.778 18.028 1.00 83.81 185 GLU A N 1
ATOM 1520 C CA . GLU A 1 185 ? -18.298 -1.762 17.028 1.00 83.81 185 GLU A CA 1
ATOM 1521 C C . GLU A 1 185 ? -17.715 -1.545 15.622 1.00 83.81 185 GLU A C 1
ATOM 1523 O O . GLU A 1 185 ? -17.740 -2.445 14.781 1.00 83.81 185 GLU A O 1
ATOM 1528 N N . GLU A 1 186 ? -17.252 -0.331 15.325 1.00 85.12 186 GLU A N 1
ATOM 1529 C CA . GLU A 1 186 ? -16.660 0.022 14.036 1.00 85.12 186 GLU A CA 1
ATOM 1530 C C . GLU A 1 186 ? -15.145 -0.196 14.007 1.00 85.12 186 GLU A C 1
ATOM 1532 O O . GLU A 1 186 ? -14.588 -0.304 12.917 1.00 85.12 186 GLU A O 1
ATOM 1537 N N . LEU A 1 187 ? -14.508 -0.280 15.181 1.00 83.62 187 LEU A N 1
ATOM 1538 C CA . LEU A 1 187 ? -13.076 -0.541 15.372 1.00 83.62 187 LEU A CA 1
ATOM 1539 C C . LEU A 1 187 ? -12.766 -1.985 15.802 1.00 83.62 187 LEU A C 1
ATOM 1541 O O . LEU A 1 187 ? -11.603 -2.382 15.729 1.00 83.62 187 LEU A O 1
ATOM 1545 N N . ALA A 1 188 ? -13.775 -2.728 16.264 1.00 69.75 188 ALA A N 1
ATOM 1546 C CA . ALA A 1 188 ? -13.732 -4.167 16.517 1.00 69.75 188 ALA A CA 1
ATOM 1547 C C . ALA A 1 188 ? -13.824 -4.965 15.209 1.00 69.75 188 ALA A C 1
ATOM 1549 O O . ALA A 1 188 ? -13.040 -5.932 15.089 1.00 69.75 188 ALA A O 1
#

Radius of gyration: 19.94 Å; Cα contacts (8 Å, |Δi|>4): 180; chains: 1; bounding box: 42×52×56 Å

Sequence (188 aa):
MDQGRVTPIRACTIEKTLRTPVNFIVHSLHEVNDGLAHGRLFFMEIKKDGIALHEADDTDLHTPRPKTPEQALEAAREYFEDHYPGAIVWLNTSRDLAKQKRHKEAAFLLHQATERLYAGLLPTLTYYTPYNHSIAFLRTLAERLDRRLYGIWPEPSRRERAKLQKLKEAHTMARYSKHYRIGEEELA

InterPro domains:
  IPR007842 HEPN domain [PF05168] (86-185)
  IPR007842 HEPN domain [PS50910] (84-188)
  IPR007842 HEPN domain [SM00748] (84-188)

Solvent-accessible surface area (backbone atoms only — not comparable to full-atom values): 10948 Å² total; per-residue (Å²): 136,86,80,78,82,76,57,71,73,52,52,58,74,74,65,66,77,55,94,67,89,81,83,86,86,86,77,54,71,65,56,46,36,50,31,12,60,65,31,16,45,66,46,43,49,45,76,72,73,53,79,86,86,78,80,93,66,92,76,79,79,58,76,67,36,74,61,53,74,66,58,48,50,52,52,25,48,52,36,38,65,67,24,46,60,59,20,49,50,31,40,51,51,14,54,55,30,42,76,69,69,37,37,46,62,12,37,26,29,41,30,52,16,52,36,34,44,44,58,18,47,37,28,37,76,28,64,46,68,77,100,61,85,48,54,71,59,46,46,56,56,49,35,72,75,37,72,75,53,56,68,76,68,61,63,92,44,78,63,45,47,49,42,54,48,51,36,66,44,15,72,65,31,40,84,72,40,88,81,61,82,69,57,67,87,69,75,108

Secondary structure (DSSP, 8-state):
-------HHHHHHHS---SS--------HHHHHHHHHTT-HHHHHHHHHPPPS--S--PPPPPP-PPPHHHHHHHHHHHHHHHHHHHHHHHHHHHHHHHTT-HHHHHHHHHHHHHHHHHHHHHHHHS---S---HHHHHHHHHHH-GGGGGTS--SSHHHHHHHHHHHHHHHHHHH-TT----HHHH-

pLDDT: mean 84.33, std 14.84, range [32.75, 97.94]

Organism: NCBI:txid1515612

Nearest PDB structures (foldseek):
  4nqf-assembly1_A  TM=9.658E-01  e=8.260E-07  Agrobacterium fabrum str. C58
  3o10-assembly2_C  TM=6.720E-01  e=1.425E+00  Homo sapiens

Mean predicted aligned error: 8.66 Å